Protein AF-A0A0S3UM08-F1 (afdb_monomer)

InterPro domains:
  IPR027417 P-loop containing nucleoside triphosphate hydrolase [SSF52540] (75-280)

Solvent-accessible surface area (backbone atoms only — not comparable to full-atom values): 19959 Å² total; per-residue (Å²): 140,82,90,83,84,91,89,81,89,88,87,89,74,88,83,91,79,83,80,74,81,76,76,77,78,76,84,85,74,76,82,78,81,69,67,87,69,60,65,74,62,73,73,41,57,67,49,80,41,80,47,58,79,26,52,66,54,27,20,53,49,16,37,53,48,30,75,74,69,60,52,93,83,55,32,38,36,25,32,26,46,57,89,56,50,47,62,69,39,29,47,43,22,46,38,73,89,63,70,65,46,62,50,104,89,48,80,45,68,67,58,57,54,52,49,55,49,26,61,76,69,72,53,76,71,90,66,63,66,45,49,43,45,46,76,65,46,56,77,79,43,55,68,61,61,55,28,48,46,53,50,55,39,49,75,71,70,27,30,38,38,27,36,45,28,54,77,46,32,73,69,55,72,52,81,45,59,34,37,39,25,30,22,34,41,29,38,43,31,38,48,51,100,87,30,72,50,54,54,61,44,26,54,60,17,48,69,35,28,58,36,43,16,30,21,42,44,51,51,54,50,46,47,55,48,34,34,75,78,68,71,47,53,76,89,50,40,48,83,46,84,48,88,44,21,32,31,44,36,18,69,55,91,78,92,74,63,58,65,61,52,44,51,54,47,48,52,53,28,75,63,52,31,48,31,44,68,69,49,84,52,21,23,29,55,56,92,44,78,40,77,32,61,43,30,65,40,50,44,64,30,36,59,71,50,46,57,71,46,61,55,91,56,68,46,74,41,80,89,81,58,24,31,28,46,38,42,32,42,44,86,83,74,88,53,70,95,52,40,71,59,51,50,72,76,63,66,81,129

Radius of gyration: 29.54 Å; Cα contacts (8 Å, |Δi|>4): 551; chains: 1; bounding box: 119×58×63 Å

Sequence (349 aa):
MGRANSFFLYISSIIHWATSTAYTAFSHQYPARTAMINPLQQYLISTQYFAPRGKERLIFLGDHISQRHLLYTDRLIGIVGDAGSGKSSLIKGMFPGLELTNDDDVINPRKILSMREAIALGEIKEASSFHLDIRFLTGFMQMWEIAEFVKTLLEHKKRVIIEHFNLLRQALGRNADLIVGIGEEIIVARPTMFGPLPESIYDIVHESLKYRKMAHTAEEITRYILEDNYGIYPDSYYFSDIRN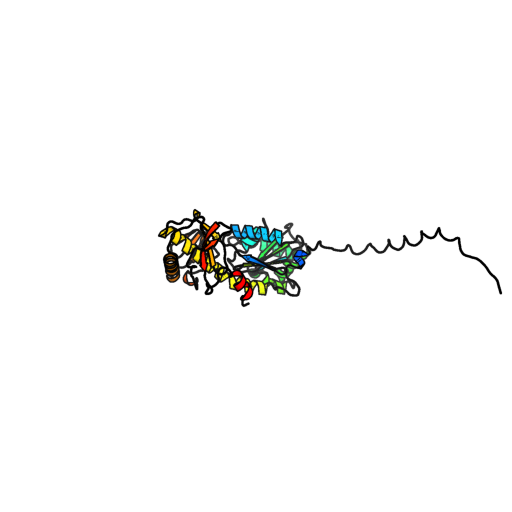GFVLKFYNHEEFDIQELEDSVKEVIDQHQPVAYYDEEHITIGERIVECGGPRLQVTNTRDIQNFAFIKELMYDKDSKTHCLIGIVDKNCENIENRNTQYFLTREL

pLDDT: mean 84.45, std 18.31, range [30.55, 98.31]

Structure (mmCIF, N/CA/C/O backbone):
data_AF-A0A0S3UM08-F1
#
_entry.id   AF-A0A0S3UM08-F1
#
loop_
_atom_site.group_PDB
_atom_site.id
_atom_site.type_symbol
_atom_site.label_atom_id
_atom_site.label_alt_id
_atom_site.label_comp_id
_atom_site.label_asym_id
_atom_site.label_entity_id
_atom_site.label_seq_id
_atom_site.pdbx_PDB_ins_code
_atom_site.Cartn_x
_atom_site.Cartn_y
_atom_site.Cartn_z
_atom_site.occupancy
_atom_site.B_iso_or_equiv
_atom_site.auth_seq_id
_atom_site.auth_comp_id
_atom_site.auth_asym_id
_atom_site.auth_atom_id
_atom_site.pdbx_PDB_model_num
ATOM 1 N N . MET A 1 1 ? 91.281 -43.719 2.595 1.00 34.44 1 MET A N 1
ATOM 2 C CA . MET A 1 1 ? 92.282 -43.187 1.638 1.00 34.44 1 MET A CA 1
ATOM 3 C C . MET A 1 1 ? 91.507 -42.689 0.428 1.00 34.44 1 MET A C 1
ATOM 5 O O . MET A 1 1 ? 90.812 -43.499 -0.147 1.00 34.44 1 MET A O 1
ATOM 9 N N . GLY A 1 2 ? 91.464 -41.435 0.003 1.00 31.02 2 GLY A N 1
ATOM 10 C CA . GLY A 1 2 ? 92.150 -40.202 0.357 1.00 31.02 2 GLY A CA 1
ATOM 11 C C . GLY A 1 2 ? 91.985 -39.246 -0.837 1.00 31.02 2 GLY A C 1
ATOM 12 O O . GLY A 1 2 ? 92.131 -39.691 -1.970 1.00 31.02 2 GLY A O 1
ATOM 13 N N . ARG A 1 3 ? 91.766 -37.957 -0.530 1.00 30.55 3 ARG A N 1
ATOM 14 C CA . ARG A 1 3 ? 91.795 -36.745 -1.385 1.00 30.55 3 ARG A CA 1
ATOM 15 C C . ARG A 1 3 ? 90.542 -36.414 -2.210 1.00 30.55 3 ARG A C 1
ATOM 17 O O . ARG A 1 3 ? 89.985 -37.294 -2.839 1.00 30.55 3 ARG A O 1
ATOM 24 N N . ALA A 1 4 ? 90.122 -35.159 -2.374 1.00 34.00 4 ALA A N 1
ATOM 25 C CA . ALA A 1 4 ? 90.297 -33.870 -1.684 1.00 34.00 4 ALA A CA 1
ATOM 26 C C . ALA A 1 4 ? 89.535 -32.810 -2.522 1.00 34.00 4 ALA A C 1
ATOM 28 O O . ALA A 1 4 ? 89.251 -33.048 -3.692 1.00 34.00 4 ALA A O 1
ATOM 29 N N . ASN A 1 5 ? 89.365 -31.626 -1.926 1.00 32.84 5 ASN A N 1
ATOM 30 C CA . ASN A 1 5 ? 89.089 -30.305 -2.517 1.00 32.84 5 ASN A CA 1
ATOM 31 C C . ASN A 1 5 ? 87.609 -29.915 -2.691 1.00 32.84 5 ASN A C 1
ATOM 33 O O . ASN A 1 5 ? 86.880 -30.496 -3.479 1.00 32.84 5 ASN A O 1
ATOM 37 N N . SER A 1 6 ? 87.088 -29.006 -1.856 1.00 38.62 6 SER A N 1
ATOM 38 C CA . SER A 1 6 ? 87.371 -27.552 -1.830 1.00 38.62 6 SER A CA 1
ATOM 39 C C . SER A 1 6 ? 86.766 -26.830 -3.034 1.00 38.62 6 SER A C 1
ATOM 41 O O . SER A 1 6 ? 87.465 -26.613 -4.014 1.00 38.62 6 SER A O 1
ATOM 43 N N . PHE A 1 7 ? 85.498 -26.427 -2.919 1.00 32.69 7 PHE A N 1
ATOM 44 C CA . PHE A 1 7 ? 84.921 -25.250 -3.585 1.00 32.69 7 PHE A CA 1
ATOM 45 C C . PHE A 1 7 ? 83.599 -24.902 -2.878 1.00 32.69 7 PHE A C 1
ATOM 47 O O . PHE A 1 7 ? 82.503 -25.190 -3.346 1.00 32.69 7 PHE A O 1
ATOM 54 N N . PHE A 1 8 ? 83.710 -24.356 -1.670 1.00 36.03 8 PHE A N 1
ATOM 55 C CA . PHE A 1 8 ? 82.611 -23.691 -0.976 1.00 36.03 8 PHE A CA 1
ATOM 56 C C . PHE A 1 8 ? 83.129 -22.307 -0.592 1.00 36.03 8 PHE A C 1
ATOM 58 O O . PHE A 1 8 ? 84.213 -22.220 -0.019 1.00 36.03 8 PHE A O 1
ATOM 65 N N . LEU A 1 9 ? 82.324 -21.282 -0.883 1.00 37.19 9 LEU A N 1
ATOM 66 C CA . LEU A 1 9 ? 82.517 -19.838 -0.669 1.00 37.19 9 LEU A CA 1
ATOM 67 C C . LEU A 1 9 ? 82.950 -19.058 -1.920 1.00 37.19 9 LEU A C 1
ATOM 69 O O . LEU A 1 9 ? 83.879 -19.431 -2.622 1.00 37.19 9 LEU A O 1
ATOM 73 N N . TYR A 1 10 ? 82.252 -17.934 -2.117 1.00 37.53 10 TYR A N 1
ATOM 74 C CA . TYR A 1 10 ? 82.261 -16.995 -3.247 1.00 37.53 10 TYR A CA 1
ATOM 75 C C . TYR A 1 10 ? 81.449 -17.389 -4.488 1.00 37.53 10 TYR A C 1
ATOM 77 O O . TYR A 1 10 ? 82.006 -17.740 -5.515 1.00 37.53 10 TYR A O 1
ATOM 85 N N . ILE A 1 11 ? 80.121 -17.253 -4.388 1.00 35.94 11 ILE A N 1
ATOM 86 C CA . ILE A 1 11 ? 79.277 -16.374 -5.232 1.00 35.94 11 ILE A CA 1
ATOM 87 C C . ILE A 1 11 ? 77.980 -16.160 -4.429 1.00 35.94 11 ILE A C 1
ATOM 89 O O . ILE A 1 11 ? 77.022 -16.920 -4.499 1.00 35.94 11 ILE A O 1
ATOM 93 N N . SER A 1 12 ? 78.007 -15.160 -3.549 1.00 40.41 12 SER A N 1
ATOM 94 C CA . SER A 1 12 ? 76.874 -14.699 -2.734 1.00 40.41 12 SER A CA 1
ATOM 95 C C . SER A 1 12 ? 76.841 -13.175 -2.799 1.00 40.41 12 SER A C 1
ATOM 97 O O . SER A 1 12 ? 76.999 -12.485 -1.796 1.00 40.41 12 SER A O 1
ATOM 99 N N . SER A 1 13 ? 76.730 -12.652 -4.013 1.00 45.09 13 SER A N 1
ATOM 100 C CA . SER A 1 13 ? 76.370 -11.267 -4.319 1.00 45.09 13 SER A CA 1
ATOM 101 C C . SER A 1 13 ? 76.483 -11.098 -5.832 1.00 45.09 13 SER A C 1
ATOM 103 O O . SER A 1 13 ? 77.440 -11.569 -6.432 1.00 45.09 13 SER A O 1
ATOM 105 N N . ILE A 1 14 ? 75.518 -10.411 -6.445 1.00 42.78 14 ILE A N 1
ATOM 106 C CA . ILE A 1 14 ? 75.449 -10.113 -7.890 1.00 42.78 14 ILE A CA 1
ATOM 107 C C . ILE A 1 14 ? 74.896 -11.260 -8.760 1.00 42.78 14 ILE A C 1
ATOM 109 O O . ILE A 1 14 ? 75.581 -11.712 -9.657 1.00 42.78 14 ILE A O 1
ATOM 113 N N . ILE A 1 15 ? 73.643 -11.686 -8.536 1.00 36.22 15 ILE A N 1
ATOM 114 C CA . ILE A 1 15 ? 72.593 -11.796 -9.589 1.00 36.22 15 ILE A CA 1
ATOM 115 C C . ILE A 1 15 ? 71.221 -11.569 -8.913 1.00 36.22 15 ILE A C 1
ATOM 117 O O . ILE A 1 15 ? 70.303 -12.377 -8.987 1.00 36.22 15 ILE A O 1
ATOM 121 N N . HIS A 1 16 ? 71.088 -10.451 -8.196 1.00 37.62 16 HIS A N 1
ATOM 122 C CA . HIS A 1 16 ? 69.812 -9.973 -7.639 1.00 37.62 16 HIS A CA 1
ATOM 123 C C . HIS A 1 16 ? 69.186 -8.892 -8.543 1.00 37.62 16 HIS A C 1
ATOM 125 O O . HIS A 1 16 ? 68.576 -7.949 -8.058 1.00 37.62 16 HIS A O 1
ATOM 131 N N . TRP A 1 17 ? 69.416 -8.987 -9.860 1.00 36.28 17 TRP A N 1
ATOM 132 C CA . TRP A 1 17 ? 69.048 -7.967 -10.859 1.00 36.28 17 TRP A CA 1
ATOM 133 C C . TRP A 1 17 ? 68.554 -8.566 -12.192 1.00 36.28 17 TRP A C 1
ATOM 135 O O . TRP A 1 17 ? 68.659 -7.933 -13.236 1.00 36.28 17 TRP A O 1
ATOM 145 N N . ALA A 1 18 ? 68.002 -9.786 -12.184 1.00 38.03 18 ALA A N 1
ATOM 146 C CA . ALA A 1 18 ? 67.457 -10.413 -13.399 1.00 38.03 18 ALA A CA 1
ATOM 147 C C . ALA A 1 18 ? 66.095 -11.110 -13.207 1.00 38.03 18 ALA A C 1
ATOM 149 O O . ALA A 1 18 ? 65.717 -11.960 -14.006 1.00 38.03 18 ALA A O 1
ATOM 150 N N . THR A 1 19 ? 65.333 -10.748 -12.172 1.00 37.41 19 THR A N 1
ATOM 151 C CA . THR A 1 19 ? 63.964 -11.265 -11.949 1.00 37.41 19 THR A CA 1
ATOM 152 C C . THR A 1 19 ? 62.951 -10.182 -11.560 1.00 37.41 19 THR A C 1
ATOM 154 O O . THR A 1 19 ? 61.864 -10.500 -11.093 1.00 37.41 19 THR A O 1
ATOM 157 N N . SER A 1 20 ? 63.266 -8.900 -11.792 1.00 38.25 20 SER A N 1
ATOM 158 C CA . SER A 1 20 ? 62.357 -7.774 -11.496 1.00 38.25 20 SER A CA 1
ATOM 159 C C . SER A 1 20 ? 61.674 -7.172 -12.739 1.00 38.25 20 SER A C 1
ATOM 161 O O . SER A 1 20 ? 60.725 -6.406 -12.620 1.00 38.25 20 SER A O 1
ATOM 163 N N . THR A 1 21 ? 62.090 -7.546 -13.953 1.00 40.38 21 THR A N 1
ATOM 164 C CA . THR A 1 21 ? 61.602 -6.910 -15.198 1.00 40.38 21 THR A CA 1
ATOM 165 C C . THR A 1 21 ? 60.630 -7.758 -16.021 1.00 40.38 21 THR A C 1
ATOM 167 O O . THR A 1 21 ? 60.189 -7.314 -17.075 1.00 40.38 21 THR A O 1
ATOM 170 N N . ALA A 1 22 ? 60.261 -8.956 -15.555 1.00 34.97 22 ALA A N 1
ATOM 171 C CA . ALA A 1 22 ? 59.300 -9.827 -16.248 1.00 34.97 22 ALA A CA 1
ATOM 172 C C . ALA A 1 22 ? 57.931 -9.941 -15.547 1.00 34.97 22 ALA A C 1
ATOM 174 O O . ALA A 1 22 ? 56.993 -10.472 -16.132 1.00 34.97 22 ALA A O 1
ATOM 175 N N . TYR A 1 23 ? 57.782 -9.406 -14.329 1.00 33.50 23 TYR A N 1
ATOM 176 C CA . TYR A 1 23 ? 56.503 -9.390 -13.597 1.00 33.50 23 TYR A CA 1
ATOM 177 C C . TYR A 1 23 ? 55.736 -8.063 -13.703 1.00 33.50 23 TYR A C 1
ATOM 179 O O . TYR A 1 23 ? 54.632 -7.937 -13.181 1.00 33.50 23 TYR A O 1
ATOM 187 N N . THR A 1 24 ? 56.281 -7.083 -14.422 1.00 37.50 24 THR A N 1
ATOM 188 C CA . THR A 1 24 ? 55.690 -5.749 -14.634 1.00 37.50 24 THR A CA 1
ATOM 189 C C . THR A 1 24 ? 55.055 -5.571 -16.017 1.00 37.50 24 THR A C 1
ATOM 191 O O . THR A 1 24 ? 54.722 -4.452 -16.392 1.00 37.50 24 THR A O 1
ATOM 194 N N . ALA A 1 25 ? 54.849 -6.656 -16.774 1.00 37.50 25 ALA A N 1
ATOM 195 C CA . ALA A 1 25 ? 54.335 -6.599 -18.149 1.00 37.50 25 ALA A CA 1
ATOM 196 C C . ALA A 1 25 ? 53.055 -7.422 -18.409 1.00 37.50 25 ALA A C 1
ATOM 198 O O . ALA A 1 25 ? 52.695 -7.622 -19.563 1.00 37.50 25 ALA A O 1
ATOM 199 N N . PHE A 1 26 ? 52.343 -7.874 -17.368 1.00 34.50 26 PHE A N 1
ATOM 200 C CA . PHE A 1 26 ? 51.055 -8.580 -17.526 1.00 34.50 26 PHE A CA 1
ATOM 201 C C . PHE A 1 26 ? 49.957 -8.166 -16.529 1.00 34.50 26 PHE A C 1
ATOM 203 O O . PHE A 1 26 ? 48.949 -8.850 -16.395 1.00 34.50 26 PHE A O 1
ATOM 210 N N . SER A 1 27 ? 50.094 -7.018 -15.860 1.00 33.88 27 SER A N 1
ATOM 211 C CA . SER A 1 27 ? 49.058 -6.469 -14.965 1.00 33.88 27 SER A CA 1
ATOM 212 C C . SER A 1 27 ? 48.252 -5.314 -15.581 1.00 33.88 27 SER A C 1
ATOM 214 O O . SER A 1 27 ? 47.579 -4.569 -14.872 1.00 33.88 27 SER A O 1
ATOM 216 N N . HIS A 1 28 ? 48.301 -5.140 -16.903 1.00 43.44 28 HIS A N 1
ATOM 217 C CA . HIS A 1 28 ? 47.535 -4.124 -17.633 1.00 43.44 28 HIS A CA 1
ATOM 218 C C . HIS A 1 28 ? 46.624 -4.767 -18.674 1.00 43.44 28 HIS A C 1
ATOM 220 O O . HIS A 1 28 ? 46.815 -4.606 -19.871 1.00 43.44 28 HIS A O 1
ATOM 226 N N . GLN A 1 29 ? 45.624 -5.503 -18.203 1.00 39.72 29 GLN A N 1
ATOM 227 C CA . GLN A 1 29 ? 44.368 -5.750 -18.909 1.00 39.72 29 GLN A CA 1
ATOM 228 C C . GLN A 1 29 ? 43.398 -6.357 -17.896 1.00 39.72 29 GLN A C 1
ATOM 230 O O . GLN A 1 29 ? 43.795 -7.181 -17.085 1.00 39.72 29 GLN A O 1
ATOM 235 N N . TYR A 1 30 ? 42.148 -5.906 -17.935 1.00 35.78 30 TYR A N 1
ATOM 236 C CA . TYR A 1 30 ? 41.112 -6.037 -16.904 1.00 35.78 30 TYR A CA 1
ATOM 237 C C . TYR A 1 30 ? 41.297 -5.071 -15.727 1.00 35.78 30 TYR A C 1
ATOM 239 O O . TYR A 1 30 ? 41.809 -5.454 -14.675 1.00 35.78 30 TYR A O 1
ATOM 247 N N . PRO A 1 31 ? 40.795 -3.822 -15.829 1.00 36.94 31 PRO A N 1
ATOM 248 C CA . PRO A 1 31 ? 40.308 -3.187 -14.619 1.00 36.94 31 PRO A CA 1
ATOM 249 C C . PRO A 1 31 ? 39.260 -4.142 -14.045 1.00 36.94 31 PRO A C 1
ATOM 251 O O . PRO A 1 31 ? 38.230 -4.392 -14.679 1.00 36.94 31 PRO A O 1
ATOM 254 N N . ALA A 1 32 ? 39.549 -4.732 -12.887 1.00 42.25 32 ALA A N 1
ATOM 255 C CA . ALA A 1 32 ? 38.541 -5.422 -12.112 1.00 42.25 32 ALA A CA 1
ATOM 256 C C . ALA A 1 32 ? 37.390 -4.426 -11.937 1.00 42.25 32 ALA A C 1
ATOM 258 O O . ALA A 1 32 ? 37.512 -3.434 -11.218 1.00 42.25 32 ALA A O 1
ATOM 259 N N . ARG A 1 33 ? 36.282 -4.650 -12.653 1.00 43.81 33 ARG A N 1
ATOM 260 C CA . ARG A 1 33 ? 34.995 -4.025 -12.355 1.00 43.81 33 ARG A CA 1
ATOM 261 C C . ARG A 1 33 ? 34.513 -4.630 -11.044 1.00 43.81 33 ARG A C 1
ATOM 263 O O . ARG A 1 33 ? 33.518 -5.345 -11.005 1.00 43.81 33 ARG A O 1
ATOM 270 N N . THR A 1 34 ? 35.222 -4.350 -9.963 1.00 46.00 34 THR A N 1
ATOM 271 C CA . THR A 1 34 ? 34.661 -4.476 -8.635 1.00 46.00 34 THR A CA 1
ATOM 272 C C . THR A 1 34 ? 33.714 -3.295 -8.531 1.00 46.00 34 THR A C 1
ATOM 274 O O . THR A 1 34 ? 34.065 -2.228 -8.036 1.00 46.00 34 THR A O 1
ATOM 277 N N . ALA A 1 35 ? 32.506 -3.451 -9.087 1.00 52.44 35 ALA A N 1
ATOM 278 C CA . ALA A 1 35 ? 31.380 -2.712 -8.546 1.00 52.44 35 ALA A CA 1
ATOM 279 C C . ALA A 1 35 ? 31.496 -2.892 -7.029 1.00 52.44 35 ALA A C 1
ATOM 281 O O . ALA A 1 35 ? 31.716 -4.017 -6.576 1.00 52.44 35 ALA A O 1
ATOM 282 N N . MET A 1 36 ? 31.486 -1.805 -6.258 1.00 51.09 36 MET A N 1
ATOM 283 C CA . MET A 1 36 ? 31.409 -1.928 -4.808 1.00 51.09 36 MET A CA 1
ATOM 284 C C . MET A 1 36 ? 30.052 -2.551 -4.505 1.00 51.09 36 MET A C 1
ATOM 286 O O . MET A 1 36 ? 29.047 -1.860 -4.375 1.00 51.09 36 MET A O 1
ATOM 290 N N . ILE A 1 37 ? 30.008 -3.879 -4.525 1.00 55.44 37 ILE A N 1
ATOM 291 C CA . ILE A 1 37 ? 28.814 -4.629 -4.219 1.00 55.44 37 ILE A CA 1
ATOM 292 C C . ILE A 1 37 ? 28.692 -4.553 -2.709 1.00 55.44 37 ILE A C 1
ATOM 294 O O . ILE A 1 37 ? 29.566 -5.044 -1.999 1.00 55.44 37 ILE A O 1
ATOM 298 N N . ASN A 1 38 ? 27.638 -3.900 -2.225 1.00 60.84 38 ASN A N 1
ATOM 299 C CA . ASN A 1 38 ? 27.306 -3.909 -0.811 1.00 60.84 38 ASN A CA 1
ATOM 300 C C . ASN A 1 38 ? 26.968 -5.361 -0.414 1.00 60.84 38 ASN A C 1
ATOM 302 O O . ASN A 1 38 ? 25.919 -5.860 -0.833 1.00 60.84 38 ASN A O 1
ATOM 306 N N . PRO A 1 39 ? 27.816 -6.060 0.366 1.00 65.25 39 PRO A N 1
ATOM 307 C CA . PRO A 1 39 ? 27.619 -7.482 0.638 1.00 65.25 39 PRO A CA 1
ATOM 308 C C . PRO A 1 39 ? 26.300 -7.749 1.367 1.00 65.25 39 PRO A C 1
ATOM 310 O O . PRO A 1 39 ? 25.645 -8.750 1.103 1.00 65.25 39 PRO A O 1
ATOM 313 N N . LEU A 1 40 ? 25.846 -6.821 2.221 1.00 62.97 40 LEU A N 1
ATOM 314 C CA . LEU A 1 40 ? 24.576 -6.946 2.949 1.00 62.97 40 LEU A CA 1
ATOM 315 C C . LEU A 1 40 ? 23.370 -7.019 2.008 1.00 62.97 40 LEU A C 1
ATOM 317 O O . LEU A 1 40 ? 22.394 -7.699 2.307 1.00 62.97 40 LEU A O 1
ATOM 321 N N . GLN A 1 41 ? 23.447 -6.357 0.855 1.00 63.47 41 GLN A N 1
ATOM 322 C CA . GLN A 1 41 ? 22.376 -6.372 -0.136 1.00 63.47 41 GLN A CA 1
ATOM 323 C C . GLN A 1 41 ? 22.442 -7.587 -1.072 1.00 63.47 41 GLN A C 1
ATOM 325 O O . GLN A 1 41 ? 21.446 -7.879 -1.724 1.00 63.47 41 GLN A O 1
ATOM 330 N N . GLN A 1 42 ? 23.556 -8.334 -1.111 1.00 65.56 42 GLN A N 1
ATOM 331 C CA . GLN A 1 42 ? 23.597 -9.653 -1.768 1.00 65.56 42 GLN A CA 1
ATOM 332 C C . GLN A 1 42 ? 22.867 -10.723 -0.956 1.00 65.56 42 GLN A C 1
ATOM 334 O O . GLN A 1 42 ? 22.291 -11.640 -1.532 1.00 65.56 42 GLN A O 1
ATOM 339 N N . TYR A 1 43 ? 22.885 -10.603 0.373 1.00 74.38 43 TYR A N 1
ATOM 340 C CA . TYR A 1 43 ? 22.151 -11.501 1.266 1.00 74.38 43 TYR A CA 1
ATOM 341 C C . TYR A 1 43 ? 20.673 -11.114 1.415 1.00 74.38 43 TYR A C 1
ATOM 343 O O . TYR A 1 43 ? 19.893 -11.863 2.001 1.00 74.38 43 TYR A O 1
ATOM 351 N N . LEU A 1 44 ? 20.273 -9.952 0.889 1.00 78.75 44 LEU A N 1
ATOM 352 C CA . LEU A 1 44 ? 18.898 -9.488 0.945 1.00 78.75 44 LEU A CA 1
ATOM 353 C C . LEU A 1 44 ? 18.069 -10.117 -0.181 1.00 78.75 44 LEU A C 1
ATOM 355 O O . LEU A 1 44 ? 18.142 -9.689 -1.329 1.00 78.75 44 LEU A O 1
ATOM 359 N N . ILE A 1 45 ? 17.227 -11.086 0.176 1.00 81.12 45 ILE A N 1
ATOM 360 C CA . ILE A 1 45 ? 16.238 -11.668 -0.744 1.00 81.12 45 ILE A CA 1
ATOM 361 C C . ILE A 1 45 ? 15.010 -10.752 -0.835 1.00 81.12 45 ILE A C 1
ATOM 363 O O . ILE A 1 45 ? 14.626 -10.308 -1.918 1.00 81.12 45 ILE A O 1
ATOM 367 N N . SER A 1 46 ? 14.417 -10.428 0.316 1.00 90.00 46 SER A N 1
ATOM 368 C CA . SER A 1 46 ? 13.250 -9.550 0.411 1.00 90.00 46 SER A CA 1
ATOM 369 C C . SER A 1 46 ? 13.143 -8.880 1.780 1.00 90.00 46 SER A C 1
ATOM 371 O O . SER A 1 46 ? 13.544 -9.456 2.788 1.00 90.00 46 SER A O 1
ATOM 373 N N . THR A 1 47 ? 12.548 -7.692 1.834 1.00 93.31 47 THR A N 1
ATOM 374 C CA . THR A 1 47 ? 12.089 -7.017 3.058 1.00 93.31 47 THR A CA 1
ATOM 375 C C . THR A 1 47 ? 10.602 -6.708 2.935 1.00 93.31 47 THR A C 1
ATOM 377 O O . THR A 1 47 ? 10.137 -6.376 1.847 1.00 93.31 47 THR A O 1
ATOM 380 N N . GLN A 1 48 ? 9.872 -6.800 4.047 1.00 92.56 48 GLN A N 1
ATOM 381 C CA . GLN A 1 48 ? 8.459 -6.436 4.123 1.00 92.56 48 GLN A CA 1
ATOM 382 C C . GLN A 1 48 ? 8.270 -5.249 5.068 1.00 92.56 48 GLN A C 1
ATOM 384 O O . GLN A 1 48 ? 8.884 -5.198 6.134 1.00 92.56 48 GLN A O 1
ATOM 389 N N . TYR A 1 49 ? 7.399 -4.329 4.676 1.00 93.69 49 TYR A N 1
ATOM 390 C CA . TYR A 1 49 ? 6.915 -3.219 5.488 1.00 93.69 49 TYR A CA 1
ATOM 391 C C . TYR A 1 49 ? 5.392 -3.263 5.515 1.00 93.69 49 TYR A C 1
ATOM 393 O O . TYR A 1 49 ? 4.777 -3.664 4.530 1.00 93.69 49 TYR A O 1
ATOM 401 N N . PHE A 1 50 ? 4.770 -2.790 6.591 1.00 91.25 50 PHE A N 1
ATOM 402 C CA . PHE A 1 50 ? 3.363 -2.404 6.504 1.00 91.25 50 PHE A CA 1
ATOM 403 C C . PHE A 1 50 ? 3.215 -1.291 5.468 1.00 91.25 50 P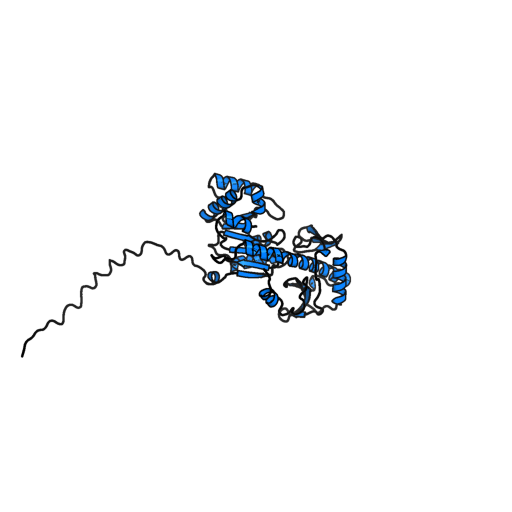HE A C 1
ATOM 405 O O . PHE A 1 50 ? 4.060 -0.397 5.417 1.00 91.25 50 PHE A O 1
ATOM 412 N N . ALA A 1 51 ? 2.180 -1.355 4.630 1.00 91.94 51 ALA A N 1
ATOM 413 C CA . ALA A 1 51 ? 1.875 -0.270 3.712 1.00 91.94 51 ALA A CA 1
ATOM 414 C C . ALA A 1 51 ? 0.987 0.748 4.449 1.00 91.94 51 ALA A C 1
ATOM 416 O O . ALA A 1 51 ? -0.224 0.525 4.555 1.00 91.94 51 ALA A O 1
ATOM 417 N N . PRO A 1 52 ? 1.550 1.856 4.971 1.00 89.50 52 PRO A N 1
ATOM 418 C CA . PRO A 1 52 ? 0.787 2.784 5.787 1.00 89.50 52 PRO A CA 1
ATOM 419 C C . PRO A 1 52 ? -0.340 3.397 4.966 1.00 89.50 52 PRO A C 1
ATOM 421 O O . PRO A 1 52 ? -0.210 3.623 3.757 1.00 89.50 52 PRO A O 1
ATOM 424 N N . ARG A 1 53 ? -1.460 3.673 5.620 1.00 86.00 53 ARG A N 1
ATOM 425 C CA . ARG A 1 53 ? -2.530 4.489 5.040 1.00 86.00 53 ARG A CA 1
ATOM 426 C C . ARG A 1 53 ? -2.137 5.955 5.114 1.00 86.00 53 ARG A C 1
ATOM 428 O O . ARG A 1 53 ? -1.402 6.359 6.014 1.00 86.00 53 ARG A O 1
ATOM 435 N N . GLY A 1 54 ? -2.615 6.738 4.159 1.00 85.12 54 GLY A N 1
ATOM 436 C CA . GLY A 1 54 ? -2.240 8.140 4.033 1.00 85.12 54 GLY A CA 1
ATOM 437 C C . GLY A 1 54 ? -1.148 8.377 2.993 1.00 85.12 54 GLY A C 1
ATOM 438 O O . GLY A 1 54 ? -0.112 7.705 2.974 1.00 85.12 54 GLY A O 1
ATOM 439 N N . LYS A 1 55 ? -1.374 9.371 2.132 1.00 87.75 55 LYS A N 1
ATOM 440 C CA . LYS A 1 55 ? -0.447 9.779 1.064 1.00 87.75 55 LYS A CA 1
ATOM 441 C C . LYS A 1 55 ? 0.940 10.141 1.601 1.00 87.75 55 LYS A C 1
ATOM 443 O O . LYS A 1 55 ? 1.939 9.625 1.104 1.00 87.75 55 LYS A O 1
ATOM 448 N N . GLU A 1 56 ? 1.002 10.971 2.640 1.00 89.00 56 GLU A N 1
ATOM 449 C CA . GLU A 1 56 ? 2.262 11.458 3.218 1.00 89.00 56 GLU A CA 1
ATOM 450 C C . GLU A 1 56 ? 3.085 10.345 3.869 1.00 89.00 56 GLU A C 1
ATOM 452 O O . GLU A 1 56 ? 4.282 10.223 3.610 1.00 89.00 56 GLU A O 1
ATOM 457 N N . ARG A 1 57 ? 2.437 9.472 4.651 1.00 90.88 57 ARG A N 1
ATOM 458 C CA . ARG A 1 57 ? 3.100 8.327 5.295 1.00 90.88 57 ARG A CA 1
ATOM 459 C C . ARG A 1 57 ? 3.702 7.379 4.256 1.00 90.88 57 ARG A C 1
ATOM 461 O O . ARG A 1 57 ? 4.785 6.836 4.473 1.00 90.88 57 ARG A O 1
ATOM 468 N N . LEU A 1 58 ? 3.035 7.209 3.113 1.00 92.62 58 LEU A N 1
ATOM 469 C CA . LEU A 1 58 ? 3.526 6.370 2.023 1.00 92.62 58 LEU A CA 1
ATOM 470 C C . LEU A 1 58 ? 4.704 7.007 1.267 1.00 92.62 58 LEU A C 1
ATOM 472 O O . LEU A 1 58 ? 5.646 6.299 0.913 1.00 92.62 58 LEU A O 1
ATOM 476 N N . ILE A 1 59 ? 4.689 8.331 1.074 1.00 94.62 59 ILE A N 1
ATOM 477 C CA . ILE A 1 59 ? 5.831 9.091 0.535 1.00 94.62 59 ILE A CA 1
ATOM 478 C C . ILE A 1 59 ? 7.036 8.966 1.476 1.00 94.62 59 ILE A C 1
ATOM 480 O O . ILE A 1 59 ? 8.134 8.637 1.030 1.00 94.62 59 ILE A O 1
ATOM 484 N N . PHE A 1 60 ? 6.828 9.157 2.780 1.00 95.50 60 PHE A N 1
ATOM 485 C CA . PHE A 1 60 ? 7.877 9.035 3.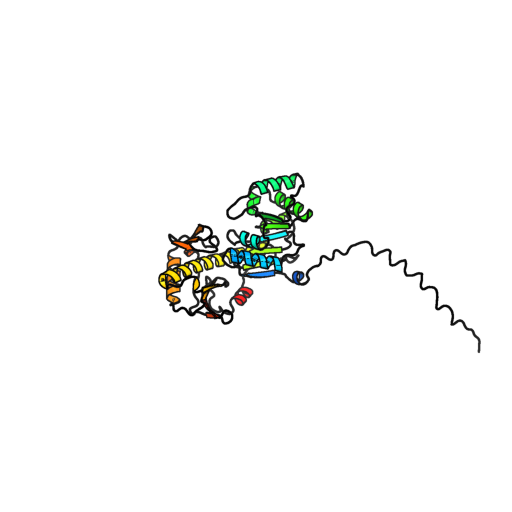792 1.00 95.50 60 PHE A CA 1
ATOM 486 C C . PHE A 1 60 ? 8.494 7.628 3.822 1.00 95.50 60 PHE A C 1
ATOM 488 O O . PHE A 1 60 ? 9.716 7.470 3.835 1.00 95.50 60 PHE A O 1
ATOM 495 N N . LEU A 1 61 ? 7.663 6.583 3.760 1.00 95.69 61 LEU A N 1
ATOM 496 C CA . LEU A 1 61 ? 8.160 5.212 3.659 1.00 95.69 61 LEU A CA 1
ATOM 497 C C . LEU A 1 61 ? 8.933 4.975 2.350 1.00 95.69 61 LEU A C 1
ATOM 499 O O . LEU A 1 61 ? 9.945 4.273 2.358 1.00 95.69 61 LEU A O 1
ATOM 503 N N . GLY A 1 62 ? 8.494 5.572 1.238 1.00 97.25 62 GLY A N 1
ATOM 504 C CA . GLY A 1 62 ? 9.211 5.530 -0.035 1.00 97.25 62 GLY A CA 1
ATOM 505 C C . GLY A 1 62 ? 10.627 6.103 0.056 1.00 97.25 62 GLY A C 1
ATOM 506 O O . GLY A 1 62 ? 11.570 5.459 -0.408 1.00 97.25 62 GLY A O 1
ATOM 507 N N . ASP A 1 63 ? 10.802 7.252 0.712 1.00 97.31 63 ASP A N 1
ATOM 508 C CA . ASP A 1 63 ? 12.127 7.843 0.944 1.00 97.31 63 ASP A CA 1
ATOM 509 C C . ASP A 1 63 ? 13.036 6.865 1.707 1.00 97.31 63 ASP A C 1
ATOM 511 O O . ASP A 1 63 ? 14.123 6.513 1.239 1.00 97.31 63 ASP A O 1
ATOM 515 N N . HIS A 1 64 ? 12.547 6.290 2.807 1.00 96.06 64 HIS A N 1
ATOM 516 C CA . HIS A 1 64 ? 13.298 5.288 3.566 1.00 96.06 64 HIS A CA 1
ATOM 517 C C . HIS A 1 64 ? 13.640 4.025 2.767 1.00 96.06 64 HIS A C 1
ATOM 519 O O . HIS A 1 64 ? 14.751 3.494 2.890 1.00 96.06 64 HIS A O 1
ATOM 525 N N . ILE A 1 65 ? 12.712 3.531 1.942 1.00 96.19 65 ILE A N 1
ATOM 526 C CA . ILE A 1 65 ? 12.967 2.381 1.070 1.00 96.19 65 ILE A CA 1
ATOM 527 C C . ILE A 1 65 ? 14.097 2.709 0.092 1.00 96.19 65 ILE A C 1
ATOM 529 O O . ILE A 1 65 ? 14.990 1.880 -0.099 1.00 96.19 65 ILE A O 1
ATOM 533 N N . SER A 1 66 ? 14.100 3.913 -0.484 1.00 94.81 66 SER A N 1
ATOM 534 C CA . SER A 1 66 ? 15.157 4.341 -1.403 1.00 94.81 66 SER A CA 1
ATOM 535 C C . SER A 1 66 ? 16.524 4.373 -0.719 1.00 94.81 66 SER A C 1
ATOM 537 O O . SER A 1 66 ? 17.469 3.765 -1.219 1.00 94.81 66 SER A O 1
ATOM 539 N N . GLN A 1 67 ? 16.615 4.967 0.474 1.00 93.25 67 GLN A N 1
ATOM 540 C CA . GLN A 1 67 ? 17.865 5.092 1.225 1.00 93.25 67 GLN A CA 1
ATOM 541 C C . GLN A 1 67 ? 18.442 3.732 1.635 1.00 93.25 67 GLN A C 1
ATOM 543 O O . GLN A 1 67 ? 19.660 3.564 1.699 1.00 93.25 67 GLN A O 1
ATOM 548 N N . ARG A 1 68 ? 17.579 2.749 1.923 1.00 91.94 68 ARG A N 1
ATOM 549 C CA . ARG A 1 68 ? 18.007 1.433 2.414 1.00 91.94 68 ARG A CA 1
ATOM 550 C C . ARG A 1 68 ? 18.304 0.431 1.299 1.00 91.94 68 ARG A C 1
ATOM 552 O O . ARG A 1 68 ? 19.227 -0.378 1.435 1.00 91.94 68 ARG A O 1
ATOM 559 N N . HIS A 1 69 ? 17.512 0.443 0.229 1.00 92.56 69 HIS A N 1
ATOM 560 C CA . HIS A 1 69 ? 17.486 -0.653 -0.748 1.00 92.56 69 HIS A CA 1
ATOM 561 C C . HIS A 1 69 ? 18.011 -0.278 -2.127 1.00 92.56 69 HIS A C 1
ATOM 563 O O . HIS A 1 69 ? 18.495 -1.164 -2.836 1.00 92.56 69 HIS A O 1
ATOM 569 N N . LEU A 1 70 ? 17.931 0.998 -2.512 1.00 91.81 70 LEU A N 1
ATOM 570 C CA . LEU A 1 70 ? 18.304 1.436 -3.850 1.00 91.81 70 LEU A CA 1
ATOM 571 C C . LEU A 1 70 ? 19.820 1.620 -3.963 1.00 91.81 70 LEU A C 1
ATOM 573 O O . LEU A 1 70 ? 20.440 2.371 -3.211 1.00 91.81 70 LEU A O 1
ATOM 577 N N . LEU A 1 71 ? 20.422 0.969 -4.954 1.00 89.38 71 LEU A N 1
ATOM 578 C CA . LEU A 1 71 ? 21.816 1.180 -5.315 1.00 89.38 71 LEU A CA 1
ATOM 579 C C . LEU A 1 71 ? 21.959 2.247 -6.394 1.00 89.38 71 LEU A C 1
ATOM 581 O O . LEU A 1 71 ? 21.126 2.401 -7.288 1.00 89.38 71 LEU A O 1
ATOM 585 N N . TYR A 1 72 ? 23.107 2.923 -6.391 1.00 86.50 72 TYR A N 1
ATOM 586 C CA . TYR A 1 72 ? 23.489 3.804 -7.497 1.00 86.50 72 TYR A CA 1
ATOM 587 C C . TYR A 1 72 ? 23.511 3.062 -8.848 1.00 86.50 72 TYR A C 1
ATOM 589 O O . TYR A 1 72 ? 23.198 3.640 -9.887 1.00 86.50 72 TYR A O 1
ATOM 597 N N . THR A 1 73 ? 23.854 1.772 -8.836 1.00 88.75 73 THR A N 1
ATOM 598 C CA . THR A 1 73 ? 23.886 0.919 -10.029 1.00 88.75 73 THR A CA 1
ATOM 599 C C . THR A 1 73 ? 22.520 0.390 -10.453 1.00 88.75 73 THR A C 1
ATOM 601 O O . THR A 1 73 ? 22.429 -0.115 -11.570 1.00 88.75 73 THR A O 1
ATOM 604 N N . ASP A 1 74 ? 21.485 0.503 -9.611 1.00 92.88 74 ASP A N 1
ATOM 605 C CA . ASP A 1 74 ? 20.134 0.058 -9.959 1.00 92.88 74 ASP A CA 1
ATOM 606 C C . ASP A 1 74 ? 19.551 1.000 -11.017 1.00 92.88 74 ASP A C 1
ATOM 608 O O . ASP A 1 74 ? 19.391 2.214 -10.809 1.00 92.88 74 ASP A O 1
ATOM 612 N N . ARG A 1 75 ? 19.254 0.423 -12.182 1.00 95.00 75 ARG A N 1
ATOM 613 C CA . ARG A 1 75 ? 18.721 1.133 -13.344 1.00 95.00 75 ARG A CA 1
ATOM 614 C C . ARG A 1 75 ? 17.334 0.678 -13.716 1.00 95.00 75 ARG A C 1
ATOM 616 O O . ARG A 1 75 ? 16.605 1.488 -14.257 1.00 95.00 75 ARG A O 1
ATOM 623 N N . LEU A 1 76 ? 16.962 -0.566 -13.457 1.00 97.44 76 LEU A N 1
ATOM 624 C CA . LEU A 1 76 ? 15.628 -1.069 -13.747 1.00 97.44 76 LEU A CA 1
ATOM 625 C C . LEU A 1 76 ? 14.895 -1.339 -12.436 1.00 97.44 76 LEU A C 1
ATOM 627 O O . LEU A 1 76 ? 15.237 -2.279 -11.724 1.00 97.44 76 LEU A O 1
ATOM 631 N N . ILE A 1 77 ? 13.896 -0.521 -12.123 1.00 98.19 77 ILE A N 1
ATOM 632 C CA . ILE A 1 77 ? 13.084 -0.658 -10.915 1.00 98.19 77 ILE A CA 1
ATOM 633 C C . ILE A 1 77 ? 11.672 -1.037 -11.343 1.00 98.19 77 ILE A C 1
ATOM 635 O O . ILE A 1 77 ? 11.012 -0.280 -12.050 1.00 98.19 77 ILE A O 1
ATOM 639 N N . GLY A 1 78 ? 11.225 -2.224 -10.941 1.00 98.00 78 GLY A N 1
ATOM 640 C CA . GLY A 1 78 ? 9.884 -2.717 -11.227 1.00 98.00 78 GLY A CA 1
ATOM 641 C C . GLY A 1 78 ? 8.946 -2.459 -10.057 1.00 98.00 78 GLY A C 1
ATOM 642 O O . GLY A 1 78 ? 9.208 -2.922 -8.953 1.00 98.00 78 GLY A O 1
ATOM 643 N N . ILE A 1 79 ? 7.844 -1.760 -10.298 1.00 98.06 79 ILE A N 1
ATOM 644 C CA . ILE A 1 79 ? 6.775 -1.533 -9.327 1.00 98.06 79 ILE A CA 1
ATOM 645 C C . ILE A 1 79 ? 5.582 -2.415 -9.707 1.00 98.06 79 ILE A C 1
ATOM 647 O O . ILE A 1 79 ? 5.139 -2.410 -10.860 1.00 98.06 79 ILE A O 1
ATOM 651 N N . VAL A 1 80 ? 5.055 -3.186 -8.754 1.00 97.44 80 VAL A N 1
ATOM 652 C CA . VAL A 1 80 ? 3.895 -4.069 -8.962 1.00 97.44 80 VAL A CA 1
ATOM 653 C C . VAL A 1 80 ? 2.819 -3.828 -7.903 1.00 97.44 80 VAL A C 1
ATOM 655 O O . VAL A 1 80 ? 3.113 -3.534 -6.749 1.00 97.44 80 VAL A O 1
ATOM 658 N N . GLY A 1 81 ? 1.556 -3.918 -8.309 1.00 94.81 81 GLY A N 1
ATOM 659 C CA . GLY A 1 81 ? 0.395 -3.693 -7.446 1.00 94.81 81 GLY A CA 1
ATOM 660 C C . GLY A 1 81 ? -0.781 -3.096 -8.215 1.00 94.81 81 GLY A C 1
ATOM 661 O O . GLY A 1 81 ? -0.614 -2.502 -9.287 1.00 94.81 81 GLY A O 1
ATOM 662 N N . ASP A 1 82 ? -1.987 -3.244 -7.681 1.00 92.12 82 ASP A N 1
ATOM 663 C CA . ASP A 1 82 ? -3.205 -2.794 -8.362 1.00 92.12 82 ASP A CA 1
ATOM 664 C C . ASP A 1 82 ? -3.417 -1.283 -8.332 1.00 92.12 82 ASP A C 1
ATOM 666 O O . ASP A 1 82 ? -2.754 -0.537 -7.613 1.00 92.12 82 ASP A O 1
ATOM 670 N N . ALA A 1 83 ? -4.357 -0.812 -9.150 1.00 86.19 83 ALA A N 1
ATOM 671 C CA . ALA A 1 83 ? -4.821 0.568 -9.109 1.00 86.19 83 ALA A CA 1
ATOM 672 C C . ALA A 1 83 ? -5.328 0.942 -7.702 1.00 86.19 83 ALA A C 1
ATOM 674 O O . ALA A 1 83 ? -5.950 0.130 -7.013 1.00 86.19 83 ALA A O 1
ATOM 675 N N . GLY A 1 84 ? -5.033 2.171 -7.272 1.00 84.38 84 GLY A N 1
ATOM 676 C CA . GLY A 1 84 ? -5.399 2.668 -5.943 1.00 84.38 84 GLY A CA 1
ATOM 677 C C . GLY A 1 84 ? -4.554 2.129 -4.779 1.00 84.38 84 GLY A C 1
ATOM 678 O O . GLY A 1 84 ? -4.796 2.511 -3.641 1.00 84.38 84 GLY A O 1
ATOM 679 N N . SER A 1 85 ? -3.536 1.287 -5.013 1.00 89.56 85 SER A N 1
ATOM 680 C CA . SER A 1 85 ? -2.671 0.776 -3.932 1.00 89.56 85 SER A CA 1
ATOM 681 C C . SER A 1 85 ? -1.680 1.808 -3.365 1.00 89.56 85 SER A C 1
ATOM 683 O O . SER A 1 85 ? -1.079 1.571 -2.315 1.00 89.56 85 SER A O 1
ATOM 685 N N . GLY A 1 86 ? -1.514 2.952 -4.042 1.00 90.81 86 GLY A N 1
ATOM 686 C CA . GLY A 1 86 ? -0.599 4.030 -3.652 1.00 90.81 86 GLY A CA 1
ATOM 687 C C . GLY A 1 86 ? 0.766 4.021 -4.356 1.00 90.81 86 GLY A C 1
ATOM 688 O O . GLY A 1 86 ? 1.706 4.643 -3.861 1.00 90.81 86 GLY A O 1
ATOM 689 N N . LYS A 1 87 ? 0.894 3.343 -5.510 1.00 92.81 87 LYS A N 1
ATOM 690 C CA . LYS A 1 87 ? 2.134 3.289 -6.315 1.00 92.81 87 LYS A CA 1
ATOM 691 C C . LYS A 1 87 ? 2.730 4.673 -6.588 1.00 92.81 87 LYS A C 1
ATOM 693 O O . LYS A 1 87 ? 3.900 4.883 -6.291 1.00 92.81 87 LYS A O 1
ATOM 698 N N . SER A 1 88 ? 1.929 5.625 -7.067 1.00 91.19 88 SER A N 1
ATOM 699 C CA . SER A 1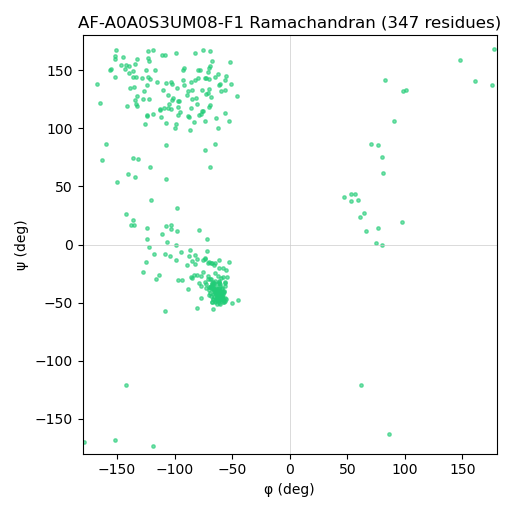 88 ? 2.384 6.981 -7.402 1.00 91.19 88 SER A CA 1
ATOM 700 C C . SER A 1 88 ? 3.014 7.696 -6.203 1.00 91.19 88 SER A C 1
ATOM 702 O O . SER A 1 88 ? 4.105 8.252 -6.311 1.00 91.19 88 SER A O 1
ATOM 704 N N . SER A 1 89 ? 2.372 7.632 -5.033 1.00 93.00 89 SER A N 1
ATOM 705 C CA . SER A 1 89 ? 2.892 8.209 -3.785 1.00 93.00 89 SER A CA 1
ATOM 706 C C . SER A 1 89 ? 4.180 7.521 -3.328 1.00 93.00 89 SER A C 1
ATOM 708 O O . SER A 1 89 ? 5.138 8.195 -2.955 1.00 93.00 89 SER A O 1
ATOM 710 N N . LEU A 1 90 ? 4.244 6.189 -3.426 1.00 95.38 90 LEU A N 1
ATOM 711 C CA . LEU A 1 90 ? 5.453 5.429 -3.111 1.00 95.38 90 LEU A CA 1
ATOM 712 C C . LEU A 1 90 ? 6.622 5.811 -4.035 1.00 95.38 90 LEU A C 1
ATOM 714 O O . LEU A 1 90 ? 7.730 6.051 -3.560 1.00 95.38 90 LEU A O 1
ATOM 718 N N . ILE A 1 91 ? 6.373 5.917 -5.344 1.00 95.75 91 ILE A N 1
ATOM 719 C CA . ILE A 1 91 ? 7.374 6.314 -6.344 1.00 95.75 91 ILE A CA 1
ATOM 720 C C . ILE A 1 91 ? 7.854 7.745 -6.091 1.00 95.75 91 ILE A C 1
ATOM 722 O O . ILE A 1 91 ? 9.058 7.981 -6.133 1.00 95.75 91 ILE A O 1
ATOM 726 N N . LYS A 1 92 ? 6.950 8.687 -5.785 1.00 94.31 92 LYS A N 1
ATOM 727 C CA . LYS A 1 92 ? 7.304 10.075 -5.434 1.00 94.31 92 LYS A CA 1
ATOM 728 C C . LYS A 1 92 ? 8.215 10.144 -4.207 1.00 94.31 92 LYS A C 1
ATOM 730 O O . LYS A 1 92 ? 9.143 10.946 -4.197 1.00 94.31 92 LYS A O 1
ATOM 735 N N . GLY A 1 93 ? 7.977 9.285 -3.214 1.00 95.62 93 GLY A N 1
ATOM 736 C CA . GLY A 1 93 ? 8.863 9.126 -2.062 1.00 95.62 93 GLY A CA 1
ATOM 737 C C . GLY A 1 93 ? 10.222 8.537 -2.431 1.00 95.62 93 GLY A C 1
ATOM 738 O O . GLY A 1 93 ? 11.256 9.067 -2.042 1.00 95.62 93 GLY A O 1
ATOM 739 N N . MET A 1 94 ? 10.236 7.463 -3.226 1.00 96.88 94 MET A N 1
ATOM 740 C CA . MET A 1 94 ? 11.476 6.781 -3.613 1.00 96.88 94 MET A CA 1
ATOM 741 C C . MET A 1 94 ? 12.351 7.578 -4.591 1.00 96.88 94 MET A C 1
ATOM 743 O O . MET A 1 94 ? 13.570 7.402 -4.622 1.00 96.88 94 MET A O 1
ATOM 747 N N . PHE A 1 95 ? 11.735 8.412 -5.428 1.00 95.12 95 PHE A N 1
ATOM 748 C CA . PHE A 1 95 ? 12.390 9.189 -6.477 1.00 95.12 95 PHE A CA 1
ATOM 749 C C . PHE A 1 95 ? 11.861 10.632 -6.490 1.00 95.12 95 PHE A C 1
ATOM 751 O O . PHE A 1 95 ? 11.107 11.008 -7.394 1.00 95.12 95 PHE A O 1
ATOM 758 N N . PRO A 1 96 ? 12.257 11.467 -5.513 1.00 92.19 96 PRO A N 1
ATOM 759 C CA . PRO A 1 96 ? 11.809 12.853 -5.447 1.00 92.19 96 PRO A CA 1
ATOM 760 C C . PRO A 1 96 ? 12.119 13.626 -6.738 1.00 92.19 96 PRO A C 1
ATOM 762 O O . PRO A 1 96 ? 13.227 13.555 -7.273 1.00 92.19 96 PRO A O 1
ATOM 765 N N . GLY A 1 97 ? 11.129 14.362 -7.250 1.00 87.81 97 GLY A N 1
ATOM 766 C CA . GLY A 1 97 ? 11.236 15.133 -8.496 1.00 87.81 97 GLY A CA 1
ATOM 767 C C . GLY A 1 97 ? 11.077 14.319 -9.788 1.00 87.81 97 GLY A C 1
ATOM 768 O O . GLY A 1 97 ? 11.132 14.897 -10.872 1.00 87.81 97 GLY A O 1
ATOM 769 N N . LEU A 1 98 ? 10.859 12.999 -9.708 1.00 88.81 98 LEU A N 1
ATOM 770 C CA . LEU A 1 98 ? 10.526 12.191 -10.879 1.00 88.81 98 LEU A CA 1
ATOM 771 C C . LEU A 1 98 ? 9.122 12.539 -11.377 1.00 88.81 98 LEU A C 1
ATOM 773 O O . LEU A 1 98 ? 8.125 12.339 -10.685 1.00 88.81 98 LEU A O 1
ATOM 777 N N . GLU A 1 99 ? 9.032 13.005 -12.616 1.00 83.69 99 GLU A N 1
ATOM 778 C CA . GLU A 1 99 ? 7.738 13.233 -13.240 1.00 83.69 99 GLU A CA 1
ATOM 779 C C . GLU A 1 99 ? 7.141 11.923 -13.782 1.00 83.69 99 GLU A C 1
ATOM 781 O O . GLU A 1 99 ? 7.684 11.314 -14.715 1.00 83.69 99 GLU A O 1
ATOM 786 N N . LEU A 1 100 ? 5.960 11.548 -13.295 1.00 83.62 100 LEU A N 1
ATOM 787 C CA . LEU A 1 100 ? 5.241 10.354 -13.747 1.00 83.62 100 LEU A CA 1
ATOM 788 C C . LEU A 1 100 ? 4.689 10.526 -15.180 1.00 83.62 100 LEU A C 1
ATOM 790 O O . LEU A 1 100 ? 4.479 11.643 -15.667 1.00 83.62 100 LEU A O 1
ATOM 794 N N . THR A 1 101 ? 4.546 9.421 -15.917 1.00 73.19 101 THR A N 1
ATOM 795 C CA . THR A 1 101 ? 3.964 9.399 -17.283 1.00 73.19 101 THR A CA 1
ATOM 796 C C . THR A 1 101 ? 2.451 9.501 -17.263 1.00 73.19 101 THR A C 1
ATOM 798 O O . THR A 1 101 ? 1.862 10.131 -18.142 1.00 73.19 101 THR A O 1
ATOM 801 N N . ASN A 1 102 ? 1.869 8.882 -16.250 1.00 72.00 102 ASN A N 1
ATOM 802 C CA . ASN A 1 102 ? 0.489 8.991 -15.856 1.00 72.00 102 ASN A CA 1
ATOM 803 C C . ASN A 1 102 ? 0.521 9.213 -14.343 1.00 72.00 102 ASN A C 1
ATOM 805 O O . ASN A 1 102 ? 1.225 8.490 -13.641 1.00 72.00 102 ASN A O 1
ATOM 809 N N . ASP A 1 103 ? -0.147 10.253 -13.871 1.00 67.31 103 ASP A N 1
ATOM 810 C CA . ASP A 1 103 ? -0.484 10.385 -12.458 1.00 67.31 103 ASP A CA 1
ATOM 811 C C . ASP A 1 103 ? -1.994 10.216 -12.339 1.00 67.31 103 ASP A C 1
ATOM 813 O O . ASP A 1 103 ? -2.722 10.363 -13.320 1.00 67.31 103 ASP A O 1
ATOM 817 N N . ASP A 1 104 ? -2.451 9.953 -11.129 1.00 61.50 104 ASP A N 1
ATOM 818 C CA . ASP A 1 104 ? -3.842 9.692 -10.771 1.00 61.50 104 ASP A CA 1
ATOM 819 C C . ASP A 1 104 ? -4.841 10.782 -11.252 1.00 61.50 104 ASP A C 1
ATOM 821 O O . ASP A 1 104 ? -6.043 10.511 -11.314 1.00 61.50 104 ASP A O 1
ATOM 825 N N . ASP A 1 105 ? -4.343 11.963 -11.657 1.00 54.31 105 ASP A N 1
ATOM 826 C CA . ASP A 1 105 ? -5.105 13.119 -12.158 1.00 54.31 105 ASP A CA 1
ATOM 827 C C . ASP A 1 105 ? -4.680 13.643 -13.547 1.00 54.31 105 ASP A C 1
ATOM 829 O O . ASP A 1 105 ? -5.396 14.447 -14.149 1.00 54.31 105 ASP A O 1
ATOM 833 N N . VAL A 1 106 ? -3.510 13.253 -14.077 1.00 59.47 106 VAL A N 1
ATOM 834 C CA . VAL A 1 106 ? -2.924 13.896 -15.272 1.00 59.47 106 VAL A CA 1
ATOM 835 C C . VAL A 1 106 ? -2.254 12.890 -16.204 1.00 59.47 106 VAL A C 1
ATOM 837 O O . VAL A 1 106 ? -1.236 12.277 -15.883 1.00 59.47 106 VAL A O 1
ATOM 840 N N . ILE A 1 107 ? -2.764 12.829 -17.435 1.00 60.81 107 ILE A N 1
ATOM 841 C CA . ILE A 1 107 ? -2.145 12.106 -18.548 1.00 60.81 107 ILE A CA 1
ATOM 842 C C . ILE A 1 107 ? -1.160 13.030 -19.277 1.00 60.81 107 ILE A C 1
ATOM 844 O O . ILE A 1 107 ? -1.520 14.144 -19.660 1.00 60.81 107 ILE A O 1
ATOM 848 N N . ASN A 1 108 ? 0.067 12.564 -19.549 1.00 66.62 108 ASN A N 1
ATOM 849 C CA . ASN A 1 108 ? 1.065 13.340 -20.295 1.00 66.62 108 ASN A CA 1
ATOM 850 C C . ASN A 1 108 ? 1.295 12.800 -21.730 1.00 66.62 108 ASN A C 1
ATOM 852 O O . ASN A 1 108 ? 2.246 12.047 -21.970 1.00 66.62 108 ASN A O 1
ATOM 856 N N . PRO A 1 109 ? 0.486 13.215 -22.728 1.00 65.12 109 PRO A N 1
ATOM 857 C CA . PRO A 1 109 ? 0.607 12.727 -24.106 1.00 65.12 109 PRO A CA 1
ATOM 858 C C . PRO A 1 109 ? 1.927 13.133 -24.783 1.00 65.12 109 PRO A C 1
ATOM 860 O O . PRO A 1 109 ? 2.412 12.432 -25.673 1.00 65.12 109 PRO A O 1
ATOM 863 N N . ARG A 1 110 ? 2.573 14.224 -24.336 1.00 69.06 110 ARG A N 1
ATOM 864 C CA . ARG A 1 110 ? 3.880 14.653 -24.869 1.00 69.06 110 ARG A CA 1
ATOM 865 C C . ARG A 1 110 ? 4.987 13.647 -24.559 1.00 69.06 110 ARG A C 1
ATOM 867 O O . ARG A 1 110 ? 5.899 13.492 -25.372 1.00 69.06 110 ARG A O 1
ATOM 874 N N . LYS A 1 111 ? 4.920 12.952 -23.416 1.00 70.50 111 LYS A N 1
ATOM 875 C CA . LYS A 1 111 ? 5.897 11.910 -23.057 1.00 70.50 111 LYS A CA 1
ATOM 876 C C . LYS A 1 111 ? 5.804 10.695 -23.976 1.00 70.50 111 LYS A C 1
ATOM 878 O O . LYS A 1 111 ? 6.842 10.179 -24.373 1.00 70.50 111 LYS A O 1
ATOM 883 N N . ILE A 1 112 ? 4.592 10.298 -24.369 1.00 70.25 112 ILE A N 1
ATOM 884 C CA . ILE A 1 112 ? 4.370 9.187 -25.310 1.00 70.25 112 ILE A CA 1
ATOM 885 C C . ILE A 1 112 ? 4.972 9.514 -26.681 1.00 70.25 112 ILE A C 1
ATOM 887 O O . ILE A 1 112 ? 5.711 8.712 -27.246 1.00 70.25 112 ILE A O 1
ATOM 891 N N . LEU A 1 113 ? 4.703 10.716 -27.200 1.00 69.62 113 LEU A N 1
ATOM 892 C CA . LEU A 1 113 ? 5.274 11.176 -28.472 1.00 69.62 113 LEU A CA 1
ATOM 893 C C . LEU A 1 113 ? 6.805 11.234 -28.410 1.00 69.62 113 LEU A C 1
ATOM 895 O O . LEU A 1 113 ? 7.480 10.669 -29.266 1.00 69.62 113 LEU A O 1
ATOM 899 N N . SER A 1 114 ? 7.345 11.812 -27.333 1.00 70.81 114 SER A N 1
ATOM 900 C CA . SER A 1 114 ? 8.794 11.893 -27.112 1.00 70.81 114 SER A CA 1
ATOM 901 C C . SER A 1 114 ? 9.462 10.517 -27.037 1.00 70.81 114 SER A C 1
ATOM 903 O O . SER A 1 114 ? 10.608 10.370 -27.441 1.00 70.81 114 SER A O 1
ATOM 905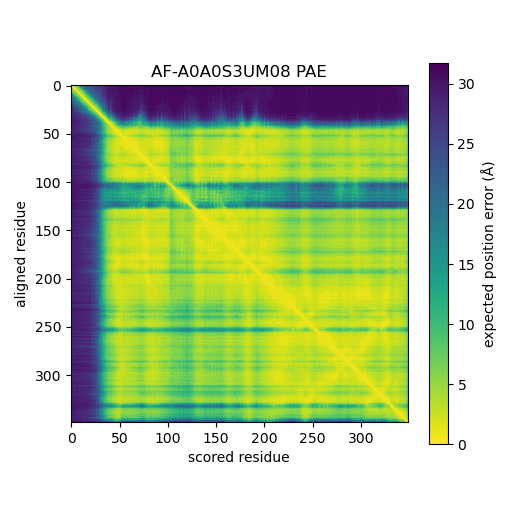 N N . MET A 1 115 ? 8.772 9.509 -26.497 1.00 72.44 115 MET A N 1
ATOM 906 C CA . MET A 1 115 ? 9.265 8.133 -26.450 1.00 72.44 115 MET A CA 1
ATOM 907 C C . MET A 1 115 ? 9.364 7.531 -27.850 1.00 72.44 115 MET A C 1
ATOM 909 O O . MET A 1 115 ? 10.394 6.958 -28.186 1.00 72.44 115 MET A O 1
ATOM 913 N N . ARG A 1 116 ? 8.326 7.691 -28.680 1.00 71.31 116 ARG A N 1
ATOM 914 C CA . ARG A 1 116 ? 8.341 7.210 -30.070 1.00 71.31 116 ARG A CA 1
ATOM 915 C C . ARG A 1 116 ? 9.459 7.860 -30.884 1.00 71.31 116 ARG A C 1
ATOM 917 O O . ARG A 1 116 ? 10.160 7.163 -31.610 1.00 71.31 116 ARG A O 1
ATOM 924 N N . GLU A 1 117 ? 9.653 9.166 -30.723 1.00 72.38 117 GLU A N 1
ATOM 925 C CA . GLU A 1 117 ? 10.753 9.900 -31.360 1.00 72.38 117 GLU A CA 1
ATOM 926 C C . GLU A 1 117 ? 12.121 9.403 -30.880 1.00 72.38 117 GLU A C 1
ATOM 928 O O . GLU A 1 117 ? 12.993 9.136 -31.702 1.00 72.38 117 GLU A O 1
ATOM 933 N N . ALA A 1 118 ? 12.296 9.202 -29.569 1.00 71.06 118 ALA A N 1
ATOM 934 C CA . ALA A 1 118 ? 13.542 8.690 -29.003 1.00 71.06 118 ALA A CA 1
ATOM 935 C C . ALA A 1 118 ? 13.892 7.282 -29.514 1.00 71.06 118 ALA A C 1
ATOM 937 O O . ALA A 1 118 ? 15.061 7.001 -29.769 1.00 71.06 118 ALA A O 1
ATOM 938 N N . ILE A 1 119 ? 12.894 6.409 -29.704 1.00 70.00 119 ILE A N 1
ATOM 939 C CA . ILE A 1 119 ? 13.087 5.088 -30.328 1.00 70.00 119 ILE A CA 1
ATOM 940 C C . ILE A 1 119 ? 13.518 5.249 -31.787 1.00 70.00 119 ILE A C 1
ATOM 942 O O . ILE A 1 119 ? 14.490 4.635 -32.212 1.00 70.00 119 ILE A O 1
ATOM 946 N N . ALA A 1 120 ? 12.812 6.085 -32.553 1.00 69.00 120 ALA A N 1
ATOM 947 C CA . ALA A 1 120 ? 13.048 6.238 -33.986 1.00 69.00 120 ALA A CA 1
ATOM 948 C C . ALA A 1 120 ? 14.397 6.901 -34.315 1.00 69.00 120 ALA A C 1
ATOM 950 O O . ALA A 1 120 ? 15.021 6.557 -35.316 1.00 69.00 120 ALA A O 1
ATOM 951 N N . LEU A 1 121 ? 14.834 7.858 -33.492 1.00 68.69 121 LEU A N 1
ATOM 952 C CA . LEU A 1 121 ? 16.040 8.657 -33.724 1.00 68.69 121 LEU A CA 1
ATOM 953 C C . LEU A 1 121 ? 17.259 8.159 -32.936 1.00 68.69 121 LEU A C 1
ATOM 955 O O . LEU A 1 121 ? 18.375 8.595 -33.204 1.00 68.69 121 LEU A O 1
ATOM 959 N N . GLY A 1 122 ? 17.071 7.271 -31.953 1.00 65.38 122 GLY A N 1
ATOM 960 C CA . GLY A 1 122 ? 18.133 6.864 -31.025 1.00 65.38 122 GLY A CA 1
ATOM 961 C C . GLY A 1 122 ? 18.607 7.993 -30.099 1.00 65.38 122 GLY A C 1
ATOM 962 O O . GLY A 1 122 ? 19.631 7.861 -29.432 1.00 65.38 122 GLY A O 1
ATOM 963 N N . GLU A 1 123 ? 17.880 9.111 -30.049 1.00 68.25 123 GLU A N 1
ATOM 964 C CA . GLU A 1 123 ? 18.215 10.282 -29.245 1.00 68.25 123 GLU A CA 1
ATOM 965 C C . GLU A 1 123 ? 17.483 10.227 -27.902 1.00 68.25 123 GLU A C 1
ATOM 967 O O . GLU A 1 123 ? 16.258 10.330 -27.824 1.00 68.25 123 GLU A O 1
ATOM 972 N N . ILE A 1 124 ? 18.233 10.080 -26.808 1.00 67.62 124 ILE A N 1
ATOM 973 C CA . ILE A 1 124 ? 17.662 10.076 -25.458 1.00 67.62 124 ILE A CA 1
ATOM 974 C C . ILE A 1 124 ? 17.884 11.434 -24.799 1.00 67.62 124 ILE A C 1
ATOM 976 O O . ILE A 1 124 ? 19.016 11.897 -24.661 1.00 67.62 124 ILE A O 1
ATOM 980 N N . LYS A 1 125 ? 16.784 12.036 -24.328 1.00 65.25 125 LYS A N 1
ATOM 981 C CA . LYS A 1 125 ? 16.780 13.302 -23.578 1.00 65.25 125 LYS A CA 1
ATOM 982 C C . LYS A 1 125 ? 17.747 13.280 -22.384 1.00 65.25 125 LYS A C 1
ATOM 984 O O . LYS A 1 125 ? 18.056 12.233 -21.807 1.00 65.25 125 LYS A O 1
ATOM 989 N N . GLU A 1 126 ? 18.162 14.466 -21.943 1.00 62.09 126 GLU A N 1
ATOM 990 C CA . GLU A 1 126 ? 19.108 14.650 -20.829 1.00 62.09 126 GLU A CA 1
ATOM 991 C C . GLU A 1 126 ? 18.616 14.110 -19.473 1.00 62.09 126 GLU A C 1
ATOM 993 O O . GLU A 1 126 ? 19.427 13.922 -18.567 1.00 62.09 126 GLU A O 1
ATOM 998 N N . ALA A 1 127 ? 17.326 13.778 -19.335 1.00 65.19 127 ALA A N 1
ATOM 999 C CA . ALA A 1 127 ? 16.758 13.213 -18.112 1.00 65.19 127 ALA A CA 1
ATOM 1000 C C . ALA A 1 127 ? 17.559 11.999 -17.599 1.00 65.19 127 ALA A C 1
ATOM 1002 O O . ALA A 1 127 ? 18.002 11.137 -18.368 1.00 65.19 127 ALA A O 1
ATOM 1003 N N . SER A 1 128 ? 17.761 11.940 -16.282 1.00 73.81 128 SER A N 1
ATOM 1004 C CA . SER A 1 128 ? 18.520 10.874 -15.615 1.00 73.81 128 SER A CA 1
ATOM 1005 C C . SER A 1 128 ? 17.666 9.639 -15.312 1.00 73.81 128 SER A C 1
ATOM 1007 O O . SER A 1 128 ? 18.187 8.521 -15.300 1.00 73.81 128 SER A O 1
ATOM 1009 N N . SER A 1 129 ? 16.361 9.838 -15.104 1.00 87.06 129 SER A N 1
ATOM 1010 C CA . SER A 1 129 ? 15.396 8.800 -14.744 1.00 87.06 129 SER A CA 1
ATOM 1011 C C . SER A 1 129 ? 14.108 8.938 -15.555 1.00 87.06 129 SER A C 1
ATOM 1013 O O . SER A 1 129 ? 13.662 10.050 -15.832 1.00 87.06 129 SER A O 1
ATOM 1015 N N . PHE A 1 130 ? 13.510 7.806 -15.916 1.00 89.25 130 PHE A N 1
ATOM 1016 C CA . PHE A 1 130 ? 12.274 7.718 -16.686 1.00 89.25 130 PHE A CA 1
ATOM 1017 C C . PHE A 1 130 ? 11.248 6.900 -15.915 1.00 89.25 130 PHE A C 1
ATOM 1019 O O . PHE A 1 130 ? 11.581 5.857 -15.361 1.00 89.25 130 PHE A O 1
ATOM 1026 N N . HIS A 1 131 ? 10.007 7.365 -15.907 1.00 92.38 131 HIS A N 1
ATOM 1027 C CA . HIS A 1 131 ? 8.867 6.630 -15.383 1.00 92.38 131 HIS A CA 1
ATOM 1028 C C . HIS A 1 131 ? 8.063 6.035 -16.535 1.00 92.38 131 HIS A C 1
ATOM 1030 O O . HIS A 1 131 ? 7.851 6.739 -17.517 1.00 92.38 131 HIS A O 1
ATOM 1036 N N . LEU A 1 132 ? 7.599 4.792 -16.415 1.00 91.75 132 LEU A N 1
ATOM 1037 C CA . LEU A 1 132 ? 6.763 4.104 -17.396 1.00 91.75 132 LEU A CA 1
ATOM 1038 C C . LEU A 1 132 ? 5.619 3.379 -16.691 1.00 91.75 132 LEU A C 1
ATOM 1040 O O . LEU A 1 132 ? 5.857 2.659 -15.732 1.00 91.75 132 LEU A O 1
ATOM 1044 N N . ASP A 1 133 ? 4.408 3.488 -17.226 1.00 92.81 133 ASP A N 1
ATOM 1045 C CA . ASP A 1 133 ? 3.272 2.654 -16.825 1.00 92.81 133 ASP A CA 1
ATOM 1046 C C . ASP A 1 133 ? 2.918 1.751 -18.005 1.00 92.81 133 ASP A C 1
ATOM 1048 O O . ASP A 1 133 ? 2.539 2.230 -19.075 1.00 92.81 133 ASP A O 1
ATOM 1052 N N . ILE A 1 134 ? 3.074 0.439 -17.828 1.0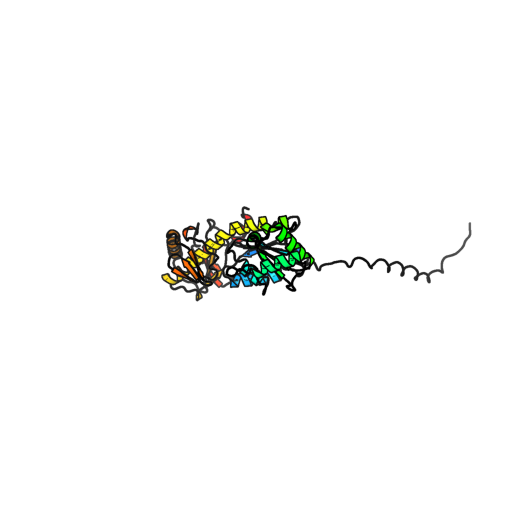0 93.69 134 ILE A N 1
ATOM 1053 C CA . ILE A 1 134 ? 2.876 -0.529 -18.909 1.00 93.69 134 ILE A CA 1
ATOM 1054 C C . ILE A 1 134 ? 1.405 -0.662 -19.305 1.00 93.69 134 ILE A C 1
ATOM 1056 O O . ILE A 1 134 ? 1.111 -0.794 -20.495 1.00 93.69 134 ILE A O 1
ATOM 1060 N N . ARG A 1 135 ? 0.464 -0.587 -18.357 1.00 91.56 135 ARG A N 1
ATOM 1061 C CA . ARG A 1 135 ? -0.971 -0.644 -18.684 1.00 91.56 135 ARG A CA 1
ATOM 1062 C C . ARG A 1 135 ? -1.379 0.580 -19.491 1.00 91.56 135 ARG A C 1
ATOM 1064 O O . ARG A 1 135 ? -2.107 0.453 -20.468 1.00 91.56 135 ARG A O 1
ATOM 1071 N N . PHE A 1 136 ? -0.851 1.743 -19.132 1.00 88.56 136 PHE A N 1
ATOM 1072 C CA . PHE A 1 136 ? -1.094 2.966 -19.883 1.00 88.56 136 PHE A CA 1
ATOM 1073 C C . PHE A 1 136 ? -0.445 2.931 -21.280 1.00 88.56 136 PHE A C 1
ATOM 1075 O O . PHE A 1 136 ? -1.107 3.190 -22.283 1.00 88.56 136 PHE A O 1
ATOM 1082 N N . LEU A 1 137 ? 0.838 2.565 -21.378 1.00 88.81 137 LEU A N 1
ATOM 1083 C CA . LEU A 1 137 ? 1.586 2.580 -22.644 1.00 88.81 137 LEU A CA 1
ATOM 1084 C C . LEU A 1 137 ? 1.089 1.551 -23.662 1.00 88.81 137 LEU A C 1
ATOM 1086 O O . LEU A 1 137 ? 1.128 1.821 -24.862 1.00 88.81 137 LEU A O 1
ATOM 1090 N N . THR A 1 138 ? 0.592 0.399 -23.209 1.00 90.81 138 THR A N 1
ATOM 1091 C CA . THR A 1 138 ? 0.018 -0.626 -24.101 1.00 90.81 138 THR A CA 1
ATOM 1092 C C . THR A 1 138 ? -1.252 -0.162 -24.819 1.00 90.81 138 THR A C 1
ATOM 1094 O O . THR A 1 138 ? -1.599 -0.726 -25.853 1.00 90.81 138 THR A O 1
ATOM 1097 N N . GLY A 1 139 ? -1.894 0.920 -24.358 1.00 88.69 139 GLY A N 1
ATOM 1098 C CA . GLY A 1 139 ? -2.949 1.605 -25.111 1.00 88.69 139 GLY A CA 1
ATOM 1099 C C . GLY A 1 139 ? -2.453 2.327 -26.373 1.00 88.69 139 GLY A C 1
ATOM 1100 O O . GLY A 1 139 ? -3.258 2.665 -27.237 1.00 88.69 139 GLY A O 1
ATOM 1101 N N . PHE A 1 140 ? -1.140 2.554 -26.505 1.00 86.31 140 PHE A N 1
ATOM 1102 C CA . PHE A 1 140 ? -0.546 3.356 -27.582 1.00 86.31 140 PHE A CA 1
ATOM 1103 C C . PHE A 1 140 ? 0.568 2.647 -28.350 1.00 86.31 140 PHE A C 1
ATOM 1105 O O . PHE A 1 140 ? 0.859 3.044 -29.477 1.00 86.31 140 PHE A O 1
ATOM 1112 N N . MET A 1 141 ? 1.233 1.659 -27.751 1.00 87.75 141 MET A N 1
ATOM 1113 C CA . MET A 1 141 ? 2.423 0.993 -28.286 1.00 87.75 141 MET A CA 1
ATOM 1114 C C . MET A 1 141 ? 2.324 -0.520 -28.106 1.00 87.75 141 MET A C 1
ATOM 1116 O O . MET A 1 141 ? 1.739 -1.009 -27.142 1.00 87.75 141 MET A O 1
ATOM 1120 N N . GLN A 1 142 ? 2.935 -1.271 -29.018 1.00 91.88 142 GLN A N 1
ATOM 1121 C CA . GLN A 1 142 ? 3.067 -2.715 -28.879 1.00 91.88 142 GLN A CA 1
ATOM 1122 C C . GLN A 1 142 ? 4.076 -3.057 -27.777 1.00 91.88 142 GLN A C 1
ATOM 1124 O O . GLN A 1 142 ? 5.070 -2.358 -27.581 1.00 91.88 142 GLN A O 1
ATOM 1129 N N . MET A 1 143 ? 3.865 -4.181 -27.085 1.00 94.69 143 MET A N 1
ATOM 1130 C CA . MET A 1 143 ? 4.723 -4.598 -25.964 1.00 94.69 143 MET A CA 1
ATOM 1131 C C . MET A 1 143 ? 6.208 -4.712 -26.352 1.00 94.69 143 MET A C 1
ATOM 1133 O O . MET A 1 143 ? 7.088 -4.389 -25.556 1.00 94.69 143 MET A O 1
ATOM 1137 N N . TRP A 1 144 ? 6.502 -5.150 -27.581 1.00 94.31 144 TRP A N 1
ATOM 1138 C CA . TRP A 1 144 ? 7.877 -5.255 -28.068 1.00 94.31 144 TRP A CA 1
ATOM 1139 C C . TRP A 1 144 ? 8.528 -3.879 -28.293 1.00 94.31 144 TRP A C 1
ATOM 1141 O O . TRP A 1 144 ? 9.702 -3.737 -27.964 1.00 94.31 144 TRP A O 1
ATOM 1151 N N . GLU A 1 145 ? 7.775 -2.868 -28.758 1.00 91.62 145 GLU A N 1
ATOM 1152 C CA . GLU A 1 145 ? 8.266 -1.485 -28.902 1.00 91.62 145 GLU A CA 1
ATOM 1153 C C . GLU A 1 145 ? 8.634 -0.914 -27.522 1.00 91.62 145 GLU A C 1
ATOM 1155 O O . GLU A 1 145 ? 9.679 -0.289 -27.348 1.00 91.62 145 GLU A O 1
ATOM 1160 N N . ILE A 1 146 ? 7.797 -1.177 -26.509 1.00 93.00 146 ILE A N 1
ATOM 1161 C CA . ILE A 1 146 ? 8.055 -0.757 -25.123 1.00 93.00 146 ILE A CA 1
ATOM 1162 C C . ILE A 1 146 ? 9.319 -1.444 -24.584 1.00 93.00 146 ILE A C 1
ATOM 1164 O O . ILE A 1 146 ? 10.173 -0.799 -23.974 1.00 93.00 146 ILE A O 1
ATOM 1168 N N . ALA A 1 147 ? 9.468 -2.751 -24.819 1.00 95.62 147 ALA A N 1
ATOM 1169 C CA . ALA A 1 147 ? 10.639 -3.507 -24.386 1.00 95.62 147 ALA A CA 1
ATOM 1170 C C . ALA A 1 147 ? 11.934 -3.023 -25.058 1.00 95.62 147 ALA A C 1
ATOM 1172 O O . ALA A 1 147 ? 12.966 -2.937 -24.391 1.00 95.62 147 ALA A O 1
ATOM 1173 N N . GLU A 1 148 ? 11.892 -2.704 -26.352 1.00 91.75 148 GLU A N 1
ATOM 1174 C CA . GLU A 1 148 ? 13.020 -2.127 -27.085 1.00 91.75 148 GLU A CA 1
ATOM 1175 C C . GLU A 1 148 ? 13.417 -0.770 -26.504 1.00 91.75 148 GLU A C 1
ATOM 1177 O O . GLU A 1 148 ? 14.577 -0.583 -26.145 1.00 91.75 148 GLU A O 1
ATOM 1182 N N . PHE A 1 149 ? 12.450 0.120 -26.269 1.00 89.75 149 PHE A N 1
ATOM 1183 C CA . PHE A 1 149 ? 12.716 1.418 -25.655 1.00 89.75 149 PHE A CA 1
ATOM 1184 C C . PHE A 1 149 ? 13.411 1.307 -24.296 1.00 89.75 149 PHE A C 1
ATOM 1186 O O . PHE A 1 149 ? 14.397 1.997 -24.026 1.00 89.75 149 PHE A O 1
ATOM 1193 N N . VAL A 1 150 ? 12.927 0.407 -23.435 1.00 93.06 150 VAL A N 1
ATOM 1194 C CA . VAL A 1 150 ? 13.547 0.163 -22.129 1.00 93.06 150 VAL A CA 1
ATOM 1195 C C . VAL A 1 150 ? 14.984 -0.333 -22.298 1.00 93.06 150 VAL A C 1
ATOM 1197 O O . VAL A 1 150 ? 15.867 0.139 -21.584 1.00 93.06 150 VAL A O 1
ATOM 1200 N N . LYS A 1 151 ? 15.261 -1.228 -23.257 1.00 93.31 151 LYS A N 1
ATOM 1201 C CA . LYS A 1 151 ? 16.635 -1.675 -23.552 1.00 93.31 151 LYS A CA 1
ATOM 1202 C C . LYS A 1 151 ? 17.521 -0.502 -23.973 1.00 93.31 151 LYS A C 1
ATOM 1204 O O . LYS A 1 151 ? 18.587 -0.331 -23.382 1.00 93.31 151 LYS A O 1
ATOM 1209 N N . THR A 1 152 ? 17.054 0.352 -24.884 1.00 89.19 152 THR A N 1
ATOM 1210 C CA . THR A 1 152 ? 17.795 1.539 -25.338 1.00 89.19 152 THR A CA 1
ATOM 1211 C C . THR A 1 152 ? 18.126 2.481 -24.176 1.00 89.19 152 THR A C 1
ATOM 1213 O O . THR A 1 152 ? 19.268 2.929 -24.042 1.00 89.19 152 THR A O 1
ATOM 1216 N N . LEU A 1 153 ? 17.171 2.744 -23.274 1.00 89.62 153 LEU A N 1
ATOM 1217 C CA . LEU A 1 153 ? 17.407 3.560 -22.075 1.00 89.62 153 LEU A CA 1
ATOM 1218 C C . LEU A 1 153 ? 18.479 2.951 -21.156 1.00 89.62 153 LEU A C 1
ATOM 1220 O O . LEU A 1 153 ? 19.365 3.660 -20.666 1.00 89.62 153 LEU A O 1
ATOM 1224 N N . LEU A 1 154 ? 18.422 1.636 -20.932 1.00 91.62 154 LEU A N 1
ATOM 1225 C CA . LEU A 1 154 ? 19.368 0.927 -20.068 1.00 91.62 154 LEU A CA 1
ATOM 1226 C C . LEU A 1 154 ? 20.792 0.911 -20.649 1.00 91.62 154 LEU A C 1
ATOM 1228 O O . LEU A 1 154 ? 21.759 1.075 -19.890 1.00 91.62 154 LEU A O 1
ATOM 1232 N N . GLU A 1 155 ? 20.930 0.764 -21.971 1.00 90.62 155 GLU A N 1
ATOM 1233 C CA . GLU A 1 155 ? 22.201 0.871 -22.706 1.00 90.62 155 GLU A CA 1
ATOM 1234 C C . GLU A 1 155 ? 22.840 2.252 -22.520 1.00 90.62 155 GLU A C 1
ATOM 1236 O O . GLU A 1 155 ? 24.030 2.360 -22.207 1.00 90.62 155 GLU A O 1
ATOM 1241 N N . HIS A 1 156 ? 22.019 3.303 -22.554 1.00 87.25 156 HIS A N 1
ATOM 1242 C CA . HIS A 1 156 ? 22.417 4.689 -22.288 1.00 87.25 156 HIS A CA 1
ATOM 1243 C C . HIS A 1 156 ? 22.555 5.022 -20.800 1.00 87.25 156 HIS A C 1
ATOM 12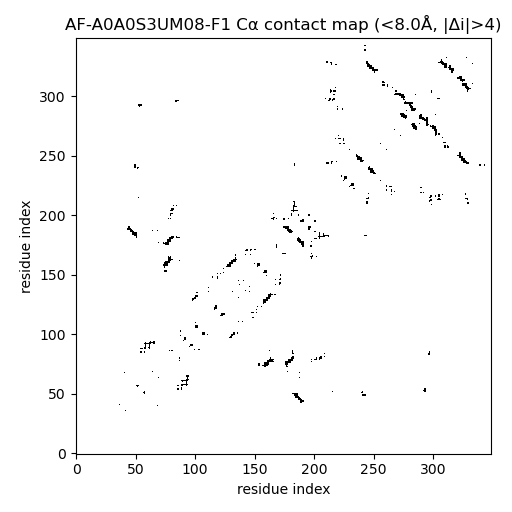45 O O . HIS A 1 156 ? 22.691 6.185 -20.414 1.00 87.25 156 HIS A O 1
ATOM 1251 N N . LYS A 1 157 ? 22.565 3.997 -19.943 1.00 89.38 157 LYS A N 1
ATOM 1252 C CA . LYS A 1 157 ? 22.776 4.118 -18.500 1.00 89.38 157 LYS A CA 1
ATOM 1253 C C . LYS A 1 157 ? 21.730 4.961 -17.776 1.00 89.38 157 LYS A C 1
ATOM 1255 O O . LYS A 1 157 ? 22.011 5.460 -16.687 1.00 89.38 157 LYS A O 1
ATOM 1260 N N . LYS A 1 158 ? 20.535 5.088 -18.349 1.00 89.56 158 LYS A N 1
ATOM 1261 C CA . LYS A 1 158 ? 19.407 5.763 -17.713 1.00 89.56 158 LYS A CA 1
ATOM 1262 C C . LYS A 1 158 ? 18.734 4.835 -16.711 1.00 89.56 158 LYS A C 1
ATOM 1264 O O . LYS A 1 158 ? 18.744 3.614 -16.880 1.00 89.56 158 LYS A O 1
ATOM 1269 N N . ARG A 1 159 ? 18.157 5.424 -15.666 1.00 93.25 159 ARG A N 1
ATOM 1270 C CA . ARG A 1 159 ? 17.286 4.707 -14.736 1.00 93.25 159 ARG A CA 1
ATOM 1271 C C . ARG A 1 159 ? 15.857 4.702 -15.279 1.00 93.25 159 ARG A C 1
ATOM 1273 O O . ARG A 1 159 ? 15.394 5.704 -15.812 1.00 93.25 159 ARG A O 1
ATOM 1280 N N . VAL A 1 160 ? 15.163 3.585 -15.138 1.00 95.12 160 VAL A N 1
ATOM 1281 C CA . VAL A 1 160 ? 13.811 3.338 -15.624 1.00 95.12 160 VAL A CA 1
ATOM 1282 C C . VAL A 1 160 ? 13.004 2.718 -14.487 1.00 95.12 160 VAL A C 1
ATOM 1284 O O . VAL A 1 160 ? 13.351 1.655 -13.971 1.00 95.12 160 VAL A O 1
ATOM 1287 N N . ILE A 1 161 ? 11.946 3.411 -14.089 1.00 97.06 161 ILE A N 1
ATOM 1288 C CA . ILE A 1 161 ? 10.980 3.013 -13.072 1.00 97.06 161 ILE A CA 1
ATOM 1289 C C . ILE A 1 161 ? 9.727 2.579 -13.824 1.00 97.06 161 ILE A C 1
ATOM 1291 O O . ILE A 1 161 ? 9.190 3.361 -14.606 1.00 97.06 161 ILE A O 1
ATOM 1295 N N . ILE A 1 162 ? 9.296 1.335 -13.634 1.00 96.62 162 ILE A N 1
ATOM 1296 C CA . ILE A 1 162 ? 8.235 0.724 -14.434 1.00 96.62 162 ILE A CA 1
ATOM 1297 C C . ILE A 1 162 ? 7.110 0.229 -13.533 1.00 96.62 162 ILE A C 1
ATOM 1299 O O . ILE A 1 162 ? 7.282 -0.759 -12.824 1.00 96.62 162 ILE A O 1
ATOM 1303 N N . GLU A 1 163 ? 5.947 0.865 -13.604 1.00 96.38 163 GLU A N 1
ATOM 1304 C CA . GLU A 1 163 ? 4.705 0.343 -13.042 1.00 96.38 163 GLU A CA 1
ATOM 1305 C C . GLU A 1 163 ? 4.154 -0.805 -13.884 1.00 96.38 163 GLU A C 1
ATOM 1307 O O . GLU A 1 163 ? 4.224 -0.791 -15.115 1.00 96.38 163 GLU A O 1
ATOM 1312 N N . HIS A 1 164 ? 3.579 -1.802 -13.210 1.00 95.44 164 HIS A N 1
ATOM 1313 C CA . HIS A 1 164 ? 3.096 -3.035 -13.832 1.00 95.44 164 HIS A CA 1
ATOM 1314 C C . HIS A 1 164 ? 4.213 -3.806 -14.554 1.00 95.44 164 HIS A C 1
ATOM 1316 O O . HIS A 1 164 ? 4.012 -4.398 -15.616 1.00 95.44 164 HIS A O 1
ATOM 1322 N N . PHE A 1 165 ? 5.413 -3.821 -13.958 1.00 97.88 165 PHE A N 1
ATOM 1323 C CA . PHE A 1 165 ? 6.588 -4.489 -14.526 1.00 97.88 165 PHE A CA 1
ATOM 1324 C C . PHE A 1 165 ? 6.386 -5.993 -14.774 1.00 97.88 165 PHE A C 1
ATOM 1326 O O . PHE A 1 165 ? 6.979 -6.551 -15.700 1.00 97.88 165 PHE A O 1
ATOM 1333 N N . ASN A 1 166 ? 5.508 -6.637 -14.000 1.00 97.25 166 ASN A N 1
ATOM 1334 C CA . ASN A 1 166 ? 5.102 -8.028 -14.202 1.00 97.25 166 ASN A CA 1
ATOM 1335 C C . ASN A 1 166 ? 4.578 -8.300 -15.626 1.00 97.25 166 ASN A C 1
ATOM 1337 O O . ASN A 1 166 ? 4.761 -9.400 -16.131 1.00 97.25 166 ASN A O 1
ATOM 1341 N N . LEU A 1 167 ? 4.012 -7.300 -16.310 1.00 97.06 167 LEU A N 1
ATOM 1342 C CA . LEU A 1 167 ? 3.540 -7.435 -17.693 1.00 97.06 167 LEU A CA 1
ATOM 1343 C C . LEU A 1 167 ? 4.666 -7.321 -18.737 1.00 97.06 167 LEU A C 1
ATOM 1345 O O . LEU A 1 167 ? 4.543 -7.854 -19.838 1.00 97.06 167 LEU A O 1
ATOM 1349 N N . LEU A 1 168 ? 5.760 -6.622 -18.414 1.00 97.44 168 LEU A N 1
ATOM 1350 C CA . LEU A 1 168 ? 6.850 -6.336 -19.355 1.00 97.44 168 LEU A CA 1
ATOM 1351 C C . LEU A 1 168 ? 7.984 -7.369 -19.293 1.00 97.44 168 LEU A C 1
ATOM 1353 O O . LEU A 1 168 ? 8.646 -7.605 -20.307 1.00 97.44 168 LEU A O 1
ATOM 1357 N N . ARG A 1 169 ? 8.233 -7.976 -18.122 1.00 96.50 169 ARG A N 1
ATOM 1358 C CA . ARG A 1 169 ? 9.416 -8.819 -17.851 1.00 96.50 169 ARG A CA 1
ATOM 1359 C C . ARG A 1 169 ? 9.728 -9.809 -18.977 1.00 96.50 169 ARG A C 1
ATOM 1361 O O . ARG A 1 169 ? 10.881 -9.907 -19.400 1.00 96.50 169 ARG A O 1
ATOM 1368 N N . GLN A 1 170 ? 8.720 -10.539 -19.460 1.00 95.25 170 GLN A N 1
ATOM 1369 C CA . GLN A 1 170 ? 8.907 -11.562 -20.492 1.00 95.25 170 GLN A CA 1
ATOM 1370 C C . GLN A 1 170 ? 9.393 -10.965 -21.820 1.00 95.25 170 GLN A C 1
ATOM 1372 O O . GLN A 1 170 ? 10.369 -11.458 -22.380 1.00 95.25 170 GLN A O 1
ATOM 1377 N N . ALA A 1 171 ? 8.763 -9.888 -22.300 1.00 96.62 171 ALA A N 1
ATOM 1378 C CA . ALA A 1 171 ? 9.163 -9.210 -23.535 1.00 96.62 171 ALA A CA 1
ATOM 1379 C C . ALA A 1 171 ? 10.535 -8.524 -23.404 1.00 96.62 171 ALA A C 1
ATOM 1381 O O . ALA A 1 171 ? 11.327 -8.490 -24.349 1.00 96.62 171 ALA A O 1
ATOM 1382 N N . LEU A 1 172 ? 10.847 -8.010 -22.210 1.00 96.81 172 LEU A N 1
ATOM 1383 C CA . LEU A 1 172 ? 12.151 -7.425 -21.914 1.00 96.81 172 LEU A CA 1
ATOM 1384 C C . LEU A 1 172 ? 13.268 -8.480 -21.868 1.00 96.81 172 LEU A C 1
ATOM 1386 O O . LEU A 1 172 ? 14.410 -8.171 -22.209 1.00 96.81 172 LEU A O 1
ATOM 1390 N N . GLY A 1 173 ? 12.942 -9.719 -21.485 1.00 95.06 173 GLY A N 1
ATOM 1391 C CA . GLY A 1 173 ? 13.877 -10.845 -21.423 1.00 95.06 173 GLY A CA 1
ATOM 1392 C C . GLY A 1 173 ? 14.820 -10.814 -20.215 1.00 95.06 173 GLY A C 1
ATOM 1393 O O . GLY A 1 173 ? 15.815 -11.532 -20.196 1.00 95.06 173 GLY A O 1
ATOM 1394 N N . ARG A 1 174 ? 14.535 -9.979 -19.207 1.00 94.25 174 ARG A N 1
ATOM 1395 C CA . ARG A 1 174 ? 15.298 -9.890 -17.952 1.00 94.25 174 ARG A CA 1
ATOM 1396 C C . ARG A 1 174 ? 14.418 -9.425 -16.798 1.00 94.25 174 ARG A C 1
ATOM 1398 O O . ARG A 1 174 ? 13.383 -8.799 -17.015 1.00 94.25 174 ARG A O 1
ATOM 1405 N N . ASN A 1 175 ? 14.863 -9.699 -15.575 1.00 94.94 175 ASN A N 1
ATOM 1406 C CA . ASN A 1 175 ? 14.231 -9.164 -14.374 1.00 94.94 175 ASN A CA 1
ATOM 1407 C C . ASN A 1 175 ? 14.719 -7.731 -14.066 1.00 94.94 175 ASN A C 1
ATOM 1409 O O . ASN A 1 175 ? 15.720 -7.270 -14.636 1.00 94.94 175 ASN A O 1
ATOM 1413 N N . ALA A 1 176 ? 13.989 -7.044 -13.187 1.00 96.25 176 ALA A N 1
ATOM 1414 C CA . ALA A 1 176 ? 14.379 -5.755 -12.627 1.00 96.25 176 ALA A CA 1
ATOM 1415 C C . ALA A 1 176 ? 15.597 -5.901 -11.706 1.00 96.25 176 ALA A C 1
ATOM 1417 O O . ALA A 1 176 ? 15.866 -6.984 -11.196 1.00 96.25 176 ALA A O 1
ATOM 1418 N N . ASP A 1 177 ? 16.335 -4.815 -11.489 1.00 95.06 177 ASP A N 1
ATOM 1419 C CA . ASP A 1 177 ? 17.404 -4.788 -10.488 1.00 95.06 177 ASP A CA 1
ATOM 1420 C C . ASP A 1 177 ? 16.805 -4.762 -9.068 1.00 95.06 177 ASP A C 1
ATOM 1422 O O . ASP A 1 177 ? 17.352 -5.373 -8.150 1.00 95.06 177 ASP A O 1
ATOM 1426 N N . LEU A 1 178 ? 15.654 -4.097 -8.910 1.00 95.75 178 LEU A N 1
ATOM 1427 C CA . LEU A 1 178 ? 14.857 -4.033 -7.685 1.00 95.75 178 LEU A CA 1
ATOM 1428 C C . LEU A 1 178 ? 13.365 -4.145 -8.033 1.00 95.75 178 LEU A C 1
ATOM 1430 O O . LEU A 1 178 ? 12.896 -3.469 -8.950 1.00 95.75 178 LEU A O 1
ATOM 1434 N N . ILE A 1 179 ? 12.622 -4.970 -7.298 1.00 97.62 179 ILE A N 1
ATOM 1435 C CA . ILE A 1 179 ? 11.162 -5.082 -7.391 1.00 97.62 179 ILE A CA 1
ATOM 1436 C C . ILE A 1 179 ? 10.552 -4.504 -6.115 1.00 97.62 179 ILE A C 1
ATOM 1438 O O . ILE A 1 179 ? 10.987 -4.845 -5.015 1.00 97.62 179 ILE A O 1
ATOM 1442 N N . VAL A 1 180 ? 9.530 -3.665 -6.261 1.00 98.25 180 VAL A N 1
ATOM 1443 C CA . VAL A 1 180 ? 8.726 -3.155 -5.150 1.00 98.25 180 VAL A CA 1
ATOM 1444 C C . VAL A 1 180 ? 7.258 -3.484 -5.405 1.00 98.25 180 VAL A C 1
ATOM 1446 O O . VAL A 1 180 ? 6.640 -2.952 -6.325 1.00 98.25 180 VAL A O 1
ATOM 1449 N N . GLY A 1 181 ? 6.710 -4.395 -4.608 1.00 97.69 181 GLY A N 1
ATOM 1450 C CA . GLY A 1 181 ? 5.288 -4.718 -4.589 1.00 97.69 181 GLY A CA 1
ATOM 1451 C C . GLY A 1 181 ? 4.552 -3.898 -3.540 1.00 97.69 181 GLY A C 1
ATOM 1452 O O . GLY A 1 181 ? 5.093 -3.709 -2.455 1.00 97.69 181 GLY A O 1
ATOM 1453 N N . ILE A 1 182 ? 3.335 -3.440 -3.833 1.00 96.50 182 ILE A N 1
ATOM 1454 C CA . ILE A 1 182 ? 2.479 -2.731 -2.872 1.00 96.50 182 ILE A CA 1
ATOM 1455 C C . ILE A 1 182 ? 1.040 -3.264 -2.881 1.00 96.50 182 ILE A C 1
ATOM 1457 O O . ILE A 1 182 ? 0.341 -3.209 -3.896 1.00 96.50 182 ILE A O 1
ATOM 1461 N N . GLY A 1 183 ? 0.611 -3.743 -1.715 1.00 94.62 183 GLY A N 1
ATOM 1462 C CA . GLY A 1 183 ? -0.725 -4.259 -1.417 1.00 94.62 183 GLY A CA 1
ATOM 1463 C C . GLY A 1 183 ? -1.123 -3.832 -0.012 1.00 94.62 183 GLY A C 1
ATOM 1464 O O . GLY A 1 183 ? -1.139 -2.634 0.281 1.00 94.62 183 GLY A O 1
ATOM 1465 N N . GLU A 1 184 ? -1.396 -4.801 0.861 1.00 92.19 184 GLU A N 1
ATOM 1466 C CA . GLU A 1 184 ? -1.449 -4.592 2.315 1.00 92.19 184 GLU A CA 1
ATOM 1467 C C . GLU A 1 184 ? -0.070 -4.328 2.927 1.00 92.19 184 GLU A C 1
ATOM 1469 O O . GLU A 1 184 ? 0.105 -3.471 3.794 1.00 92.19 184 GLU A O 1
ATOM 1474 N N . GLU A 1 185 ? 0.927 -5.043 2.418 1.00 92.06 185 GLU A N 1
ATOM 1475 C CA . GLU A 1 185 ? 2.329 -4.804 2.710 1.00 92.06 185 GLU A CA 1
ATOM 1476 C C . GLU A 1 185 ? 3.047 -4.195 1.505 1.00 92.06 185 GLU A C 1
ATOM 1478 O O . GLU A 1 185 ? 2.586 -4.266 0.361 1.00 92.06 185 GLU A O 1
ATOM 1483 N N . ILE A 1 186 ? 4.217 -3.620 1.770 1.00 96.31 186 ILE A N 1
ATOM 1484 C CA . ILE A 1 186 ? 5.201 -3.304 0.744 1.00 96.31 186 ILE A CA 1
ATOM 1485 C C . ILE A 1 186 ? 6.299 -4.354 0.796 1.00 96.31 186 ILE A C 1
ATOM 1487 O O . ILE A 1 186 ? 6.936 -4.544 1.833 1.00 96.31 186 ILE A O 1
ATOM 1491 N N . ILE A 1 187 ? 6.540 -5.008 -0.335 1.00 96.31 187 ILE A N 1
ATOM 1492 C CA . ILE A 1 187 ? 7.580 -6.022 -0.487 1.00 96.31 187 ILE A CA 1
ATOM 1493 C C . ILE A 1 187 ? 8.675 -5.447 -1.365 1.00 96.31 187 ILE A C 1
ATOM 1495 O O . ILE A 1 187 ? 8.449 -5.160 -2.535 1.00 96.31 187 ILE A O 1
ATOM 1499 N N . VAL A 1 188 ? 9.873 -5.312 -0.813 1.00 97.06 188 VAL A N 1
ATOM 1500 C CA . VAL A 1 188 ? 11.062 -4.881 -1.550 1.00 97.06 188 VAL A CA 1
ATOM 1501 C C . VAL A 1 188 ? 11.946 -6.097 -1.755 1.00 97.06 188 VAL A C 1
ATOM 1503 O O . VAL A 1 188 ? 12.403 -6.685 -0.777 1.00 97.06 188 VAL A O 1
ATOM 1506 N N . ALA A 1 189 ? 12.179 -6.494 -3.001 1.00 95.31 189 ALA A N 1
ATOM 1507 C CA . ALA A 1 189 ? 12.920 -7.706 -3.325 1.00 95.31 189 ALA A CA 1
ATOM 1508 C C . ALA A 1 189 ? 13.973 -7.466 -4.404 1.00 95.31 189 ALA A C 1
ATOM 1510 O O . ALA A 1 189 ? 13.760 -6.711 -5.355 1.00 95.31 189 ALA A O 1
ATOM 1511 N N . ARG A 1 190 ? 15.106 -8.159 -4.271 1.00 93.56 190 ARG A N 1
ATOM 1512 C CA . ARG A 1 190 ? 16.161 -8.176 -5.282 1.00 93.56 190 ARG A CA 1
ATOM 1513 C C . ARG A 1 190 ? 16.144 -9.535 -5.973 1.00 93.56 190 ARG A C 1
ATOM 1515 O O . ARG A 1 190 ? 16.553 -10.526 -5.369 1.00 93.56 190 ARG A O 1
ATOM 1522 N N . PRO A 1 191 ? 15.636 -9.618 -7.209 1.00 92.06 191 PRO A N 1
ATOM 1523 C CA . PRO A 1 191 ? 15.486 -10.902 -7.861 1.00 92.06 191 PRO A CA 1
ATOM 1524 C C . PRO A 1 191 ? 16.843 -11.503 -8.238 1.00 92.06 191 PRO A C 1
ATOM 1526 O O . PRO A 1 191 ? 17.754 -10.816 -8.698 1.00 92.06 191 PRO A O 1
ATOM 1529 N N . THR A 1 192 ? 16.947 -12.818 -8.096 1.00 88.25 192 THR A N 1
ATOM 1530 C CA . THR A 1 192 ? 18.078 -13.629 -8.559 1.00 88.25 192 THR A CA 1
ATOM 1531 C C . THR A 1 192 ? 17.600 -14.648 -9.598 1.00 88.25 192 THR A C 1
ATOM 1533 O O . THR A 1 192 ? 16.428 -14.661 -9.978 1.00 88.25 192 THR A O 1
ATOM 1536 N N . MET A 1 193 ? 18.480 -15.555 -10.032 1.00 85.31 193 MET A N 1
ATOM 1537 C CA . MET A 1 193 ? 18.071 -16.713 -10.841 1.00 85.31 193 MET A CA 1
ATOM 1538 C C . MET A 1 193 ? 17.023 -17.595 -10.141 1.00 85.31 193 MET A C 1
ATOM 1540 O O . MET A 1 193 ? 16.302 -18.322 -10.817 1.00 85.31 193 MET A O 1
ATOM 1544 N N . PHE A 1 194 ? 16.910 -17.503 -8.813 1.00 88.94 194 PHE A N 1
ATOM 1545 C CA . PHE A 1 194 ? 15.918 -18.210 -8.000 1.00 88.94 194 PHE A CA 1
ATOM 1546 C C . PHE A 1 194 ? 14.696 -17.342 -7.650 1.00 88.94 194 PHE A C 1
ATOM 1548 O O . PHE A 1 194 ? 13.886 -17.721 -6.811 1.00 88.94 194 PHE A O 1
ATOM 1555 N N . GLY A 1 195 ? 14.551 -16.178 -8.289 1.00 88.56 195 GLY A N 1
ATOM 1556 C CA . GLY A 1 195 ? 13.462 -15.242 -8.038 1.00 88.56 195 GLY A CA 1
ATOM 1557 C C . GLY A 1 195 ? 13.733 -14.266 -6.880 1.00 88.56 195 GLY A C 1
ATOM 1558 O O . GLY A 1 195 ? 14.897 -14.066 -6.513 1.00 88.56 195 GLY A O 1
ATOM 1559 N N . PRO A 1 196 ? 12.678 -13.621 -6.346 1.00 92.62 196 PRO A N 1
ATOM 1560 C CA . PRO A 1 196 ? 11.280 -13.803 -6.752 1.00 92.62 196 PRO A CA 1
ATOM 1561 C C . PRO A 1 196 ? 10.992 -13.258 -8.161 1.00 92.62 196 PRO A C 1
ATOM 1563 O O . PRO A 1 196 ? 11.679 -12.364 -8.664 1.00 92.62 196 PRO A O 1
ATOM 1566 N N . LEU A 1 197 ? 9.977 -13.820 -8.817 1.00 95.25 197 LEU A N 1
ATOM 1567 C CA . LEU A 1 197 ? 9.434 -13.266 -10.056 1.00 95.25 197 LEU A CA 1
ATOM 1568 C C . LEU A 1 197 ? 8.485 -12.099 -9.720 1.00 95.25 197 LEU A C 1
ATOM 1570 O O . LEU A 1 197 ? 7.769 -12.180 -8.721 1.00 95.25 197 LEU A O 1
ATOM 1574 N N . PRO A 1 198 ? 8.450 -11.018 -10.520 1.00 96.25 198 PRO A N 1
ATOM 1575 C CA . PRO A 1 198 ? 7.525 -9.909 -10.298 1.00 96.25 198 PRO A CA 1
ATOM 1576 C C . PRO A 1 198 ? 6.058 -10.334 -10.400 1.00 96.25 198 PRO A C 1
ATOM 1578 O O . PRO A 1 198 ? 5.225 -9.713 -9.756 1.00 96.25 198 PRO A O 1
ATOM 1581 N N . GLU A 1 199 ? 5.742 -11.383 -11.162 1.00 96.56 199 GLU A N 1
ATOM 1582 C CA . GLU A 1 199 ? 4.418 -12.011 -11.195 1.00 96.56 199 GLU A CA 1
ATOM 1583 C C . GLU A 1 199 ? 4.046 -12.572 -9.818 1.00 96.56 199 GLU A C 1
ATOM 1585 O O . GLU A 1 199 ? 3.025 -12.190 -9.267 1.00 96.56 199 GLU A O 1
ATOM 1590 N N . SER A 1 200 ? 4.935 -13.350 -9.192 1.00 95.06 200 SER A N 1
ATOM 1591 C CA . SER A 1 200 ? 4.693 -13.884 -7.846 1.00 95.06 200 SER A CA 1
ATOM 1592 C C . SER A 1 200 ? 4.545 -12.779 -6.800 1.00 95.06 200 SER A C 1
ATOM 1594 O O . SER A 1 200 ? 3.707 -12.873 -5.915 1.00 95.06 200 SER A O 1
ATOM 1596 N N . ILE A 1 201 ? 5.343 -11.707 -6.892 1.00 96.12 201 ILE A N 1
ATOM 1597 C CA . ILE A 1 201 ? 5.169 -10.551 -6.000 1.00 96.12 201 ILE A CA 1
ATOM 1598 C C . ILE A 1 201 ? 3.834 -9.850 -6.269 1.00 96.12 201 ILE A C 1
ATOM 1600 O O . ILE A 1 201 ? 3.202 -9.404 -5.317 1.00 96.12 201 ILE A O 1
ATOM 1604 N N . TYR A 1 202 ? 3.405 -9.750 -7.532 1.00 96.94 202 TYR A N 1
ATOM 1605 C CA . TYR A 1 202 ? 2.115 -9.167 -7.895 1.00 96.94 202 TYR A CA 1
ATOM 1606 C C . TYR A 1 202 ? 0.954 -9.948 -7.281 1.00 96.94 202 TYR A C 1
ATOM 1608 O O . TYR A 1 202 ? 0.118 -9.319 -6.645 1.00 96.94 202 TYR A O 1
ATOM 1616 N N . ASP A 1 203 ? 0.935 -11.275 -7.407 1.00 95.81 203 ASP A N 1
ATOM 1617 C CA . ASP A 1 203 ? -0.140 -12.125 -6.873 1.00 95.81 203 ASP A CA 1
ATOM 1618 C C . ASP A 1 203 ? -0.291 -11.923 -5.356 1.00 95.81 203 ASP A C 1
ATOM 1620 O O . ASP A 1 203 ? -1.365 -11.591 -4.855 1.00 95.81 203 ASP A O 1
ATOM 1624 N N . ILE A 1 204 ? 0.837 -11.952 -4.641 1.00 93.62 204 ILE A N 1
ATOM 1625 C CA . ILE A 1 204 ? 0.919 -11.733 -3.193 1.00 93.62 204 ILE A CA 1
ATOM 1626 C C . ILE A 1 204 ? 0.306 -10.389 -2.765 1.00 93.62 204 ILE A C 1
ATOM 1628 O O . ILE A 1 204 ? -0.440 -10.335 -1.783 1.00 93.62 204 ILE A O 1
ATOM 1632 N N . VAL A 1 205 ? 0.637 -9.295 -3.463 1.00 95.50 205 VAL A N 1
ATOM 1633 C CA . VAL A 1 205 ? 0.148 -7.950 -3.102 1.00 95.50 205 VAL A CA 1
ATOM 1634 C C . VAL A 1 205 ? -1.252 -7.654 -3.641 1.00 95.50 205 VAL A C 1
ATOM 1636 O O . VAL A 1 205 ? -1.973 -6.845 -3.057 1.00 95.50 205 VAL A O 1
ATOM 1639 N N . HIS A 1 206 ? -1.642 -8.300 -4.739 1.00 95.06 206 HIS A N 1
ATOM 1640 C CA . HIS A 1 206 ? -2.987 -8.253 -5.306 1.00 95.06 206 HIS A CA 1
ATOM 1641 C C . HIS A 1 206 ? -3.991 -8.849 -4.318 1.00 95.06 206 HIS A C 1
ATOM 1643 O O . HIS A 1 206 ? -4.971 -8.201 -3.947 1.00 95.06 206 HIS A O 1
ATOM 1649 N N . GLU A 1 207 ? -3.704 -10.051 -3.820 1.00 92.75 207 GLU A N 1
ATOM 1650 C CA . GLU A 1 207 ? -4.587 -10.753 -2.893 1.00 92.75 207 GLU A CA 1
ATOM 1651 C C . GLU A 1 207 ? -4.700 -10.063 -1.533 1.00 92.75 207 GLU A C 1
ATOM 1653 O O . GLU A 1 207 ? -5.781 -10.064 -0.933 1.00 92.75 207 GLU A O 1
ATOM 1658 N N . SER A 1 208 ? -3.615 -9.444 -1.051 1.00 92.31 208 SER A N 1
ATOM 1659 C CA . SER A 1 208 ? -3.612 -8.763 0.247 1.00 92.31 208 SER A CA 1
ATOM 1660 C C . SER A 1 208 ? -4.309 -7.397 0.212 1.00 92.31 208 SER A C 1
ATOM 1662 O O . SER A 1 208 ? -4.902 -6.978 1.207 1.00 92.31 208 SER A O 1
ATOM 1664 N N . LEU A 1 209 ? -4.347 -6.711 -0.940 1.00 94.31 209 LEU A N 1
ATOM 1665 C CA . LEU A 1 209 ? -4.881 -5.346 -1.047 1.00 94.31 209 LEU A CA 1
ATOM 1666 C C . LEU A 1 209 ? -6.330 -5.198 -0.552 1.00 94.31 209 LEU A C 1
ATOM 1668 O O . LEU A 1 209 ? -6.684 -4.150 -0.004 1.00 94.31 209 LEU A O 1
ATOM 1672 N N . LYS A 1 210 ? -7.168 -6.230 -0.714 1.00 94.25 210 LYS A N 1
ATOM 1673 C CA . LYS A 1 210 ? -8.563 -6.207 -0.243 1.00 94.25 210 LYS A CA 1
ATOM 1674 C C . LYS A 1 210 ? -8.661 -5.939 1.261 1.00 94.25 210 LYS A C 1
ATOM 1676 O O . LYS A 1 210 ? -9.495 -5.139 1.673 1.00 94.25 210 LYS A O 1
ATOM 1681 N N . TYR A 1 211 ? -7.774 -6.525 2.067 1.00 94.19 211 TYR A N 1
ATOM 1682 C CA . TYR A 1 211 ? -7.776 -6.339 3.518 1.00 94.19 211 TYR A CA 1
ATOM 1683 C C . TYR A 1 211 ? -7.393 -4.916 3.897 1.00 94.19 211 TYR A C 1
ATOM 1685 O O . TYR A 1 211 ? -8.001 -4.333 4.791 1.00 94.19 211 TYR A O 1
ATOM 1693 N N . ARG A 1 212 ? -6.457 -4.311 3.159 1.00 94.06 212 ARG A N 1
ATOM 1694 C CA . ARG A 1 212 ? -6.078 -2.910 3.365 1.00 94.06 212 ARG A CA 1
ATOM 1695 C C . ARG A 1 212 ? -7.229 -1.951 3.064 1.00 94.06 212 ARG A C 1
ATOM 1697 O O . ARG A 1 212 ? -7.427 -1.013 3.827 1.00 94.06 212 ARG A O 1
ATOM 1704 N N . LYS A 1 213 ? -7.993 -2.200 1.993 1.00 95.44 213 LYS A N 1
ATOM 1705 C CA . LYS A 1 213 ? -9.196 -1.419 1.652 1.00 95.44 213 LYS A CA 1
ATOM 1706 C C . LYS A 1 213 ? -10.286 -1.574 2.711 1.00 95.44 213 LYS A C 1
ATOM 1708 O O . LYS A 1 213 ? -10.783 -0.570 3.201 1.00 95.44 213 LYS A O 1
ATOM 1713 N N . MET A 1 214 ? -10.612 -2.813 3.096 1.00 96.56 214 MET A N 1
ATOM 1714 C CA . MET A 1 214 ? -11.617 -3.083 4.134 1.00 96.56 214 MET A CA 1
ATOM 1715 C C . MET A 1 214 ? -11.251 -2.416 5.461 1.00 96.56 214 MET A C 1
ATOM 1717 O O . MET A 1 214 ? -12.083 -1.742 6.058 1.00 96.56 214 MET A O 1
ATOM 1721 N N . ALA A 1 215 ? -10.004 -2.577 5.909 1.00 95.81 215 ALA A N 1
ATOM 1722 C CA . ALA A 1 215 ? -9.555 -2.032 7.182 1.00 95.81 215 ALA A CA 1
ATOM 1723 C C . ALA A 1 215 ? -9.522 -0.498 7.185 1.00 95.81 215 ALA A C 1
ATOM 1725 O O . ALA A 1 215 ? -9.842 0.097 8.206 1.00 95.81 215 ALA A O 1
ATOM 1726 N N . HIS A 1 216 ? -9.182 0.137 6.058 1.00 95.56 216 HIS A N 1
ATOM 1727 C CA . HIS A 1 216 ? -9.241 1.591 5.943 1.00 95.56 216 HIS A CA 1
ATOM 1728 C C . HIS A 1 216 ? -10.686 2.089 5.993 1.00 95.56 216 HIS A C 1
ATOM 1730 O O . HIS A 1 216 ? -10.994 2.937 6.813 1.00 95.56 216 HIS A O 1
ATOM 1736 N N . THR A 1 217 ? -11.606 1.515 5.213 1.00 96.88 217 THR A N 1
ATOM 1737 C CA . THR A 1 217 ? -13.011 1.948 5.262 1.00 96.88 217 THR A CA 1
ATOM 1738 C C . THR A 1 217 ? -13.630 1.720 6.646 1.00 96.88 217 THR A C 1
ATOM 1740 O O . THR A 1 217 ? -14.362 2.574 7.134 1.00 96.88 217 THR A O 1
ATOM 1743 N N . ALA A 1 218 ? -13.304 0.610 7.315 1.00 97.44 218 ALA A N 1
ATOM 1744 C CA . ALA A 1 218 ? -13.754 0.349 8.683 1.00 97.44 218 ALA A CA 1
ATOM 1745 C C . ALA A 1 218 ? -13.167 1.342 9.708 1.00 97.44 218 ALA A C 1
ATOM 1747 O O . ALA A 1 218 ? -13.871 1.751 10.631 1.00 97.44 218 ALA A O 1
ATOM 1748 N N . GLU A 1 219 ? -11.907 1.755 9.541 1.00 96.69 219 GLU A N 1
ATOM 1749 C CA . GLU A 1 219 ? -11.266 2.806 10.344 1.00 96.69 219 GLU A CA 1
ATOM 1750 C C . GLU A 1 219 ? -11.980 4.156 10.173 1.00 96.69 219 GLU A C 1
ATOM 1752 O O . GLU A 1 219 ? -12.292 4.806 11.169 1.00 96.69 219 GLU A O 1
ATOM 1757 N N . GLU A 1 220 ? -12.330 4.532 8.938 1.00 96.19 220 GLU A N 1
ATOM 1758 C CA . GLU A 1 220 ? -13.072 5.767 8.649 1.00 96.19 220 GLU A CA 1
ATOM 1759 C C . GLU A 1 220 ? -14.486 5.752 9.255 1.00 96.19 220 GLU A C 1
ATOM 1761 O O . GLU A 1 220 ? -14.920 6.751 9.831 1.00 96.19 220 GLU A O 1
ATOM 1766 N N . ILE A 1 221 ? -15.188 4.610 9.185 1.00 97.56 221 ILE A N 1
ATOM 1767 C CA . ILE A 1 221 ? -16.503 4.435 9.827 1.00 97.56 221 ILE A CA 1
ATOM 1768 C C . ILE A 1 221 ? -16.387 4.572 11.344 1.00 97.56 221 ILE A C 1
ATOM 1770 O O . ILE A 1 221 ? -17.145 5.306 11.972 1.00 97.56 221 ILE A O 1
ATOM 1774 N N . THR A 1 222 ? -15.400 3.895 11.927 1.00 97.56 222 THR A N 1
ATOM 1775 C CA . THR A 1 222 ? -15.138 3.952 13.368 1.00 97.56 222 THR A CA 1
ATOM 1776 C C . THR A 1 222 ? -14.870 5.383 13.817 1.00 97.56 222 THR A C 1
ATOM 1778 O O . THR A 1 222 ? -15.399 5.812 14.838 1.00 97.56 222 THR A O 1
ATOM 1781 N N . ARG A 1 223 ? -14.081 6.141 13.047 1.00 95.75 223 ARG A N 1
ATOM 1782 C CA . ARG A 1 223 ? -13.710 7.511 13.394 1.00 95.75 223 ARG A CA 1
ATOM 1783 C C . ARG A 1 223 ? -14.915 8.434 13.515 1.00 95.75 223 ARG A C 1
ATOM 1785 O O . ARG A 1 223 ? -15.034 9.109 14.532 1.00 95.75 223 ARG A O 1
ATOM 1792 N N . TYR A 1 224 ? -15.800 8.469 12.520 1.00 95.06 224 TYR A N 1
ATOM 1793 C CA . TYR A 1 224 ? -16.929 9.394 12.610 1.00 95.06 224 TYR A CA 1
ATOM 1794 C C . TYR A 1 224 ? -17.955 8.953 13.665 1.00 95.06 224 TYR A C 1
ATOM 1796 O O . TYR A 1 224 ? -18.623 9.805 14.233 1.00 95.06 224 TYR A O 1
ATOM 1804 N N . ILE A 1 225 ? -18.067 7.653 13.975 1.00 96.81 225 ILE A N 1
ATOM 1805 C CA . ILE A 1 225 ? -18.922 7.176 15.077 1.00 96.81 225 ILE A CA 1
ATOM 1806 C C . ILE A 1 225 ? -18.338 7.592 16.433 1.00 96.81 225 ILE A C 1
ATOM 1808 O O . ILE A 1 225 ? -19.078 8.033 17.309 1.00 96.81 225 ILE A O 1
ATOM 1812 N N . LEU A 1 226 ? -17.015 7.485 16.608 1.00 96.56 226 LEU A N 1
ATOM 1813 C CA . LEU A 1 226 ? -16.321 7.984 17.800 1.00 96.56 226 LEU A CA 1
ATOM 1814 C C . LEU A 1 226 ? -16.562 9.486 18.005 1.00 96.56 226 LEU A C 1
ATOM 1816 O O . LEU A 1 226 ? -16.811 9.925 19.128 1.00 96.56 226 LEU A O 1
ATOM 1820 N N . GLU A 1 227 ? -16.542 10.257 16.923 1.00 95.00 227 GLU A N 1
ATOM 1821 C CA . GLU A 1 227 ? -16.843 11.686 16.954 1.00 95.00 227 GLU A CA 1
ATOM 1822 C C . GLU A 1 227 ? -18.315 11.955 17.308 1.00 95.00 227 GLU A C 1
ATOM 1824 O O . GLU A 1 227 ? -18.594 12.644 18.289 1.00 95.00 227 GLU A O 1
ATOM 1829 N N . ASP A 1 228 ? -19.252 11.370 16.556 1.00 94.56 228 ASP A N 1
ATOM 1830 C CA . ASP A 1 228 ? -20.689 11.645 16.669 1.00 94.56 228 ASP A CA 1
ATOM 1831 C C . ASP A 1 228 ? -21.283 11.173 18.007 1.00 94.56 228 ASP A C 1
ATOM 1833 O O . ASP A 1 228 ? -22.087 11.883 18.616 1.00 94.56 228 ASP A O 1
ATOM 1837 N N . ASN A 1 229 ? -20.904 9.973 18.463 1.00 95.44 229 ASN A N 1
ATOM 1838 C CA . ASN A 1 229 ? -21.549 9.315 19.603 1.00 95.44 229 ASN A CA 1
ATOM 1839 C C . ASN A 1 229 ? -20.793 9.528 20.918 1.00 95.44 229 ASN A C 1
ATOM 1841 O O . ASN A 1 229 ? -21.417 9.555 21.979 1.00 95.44 229 ASN A O 1
ATOM 1845 N N . TYR A 1 230 ? -19.467 9.681 20.859 1.00 94.69 230 TYR A N 1
ATOM 1846 C CA . TYR A 1 230 ? -18.612 9.735 22.049 1.00 94.69 230 TYR A CA 1
ATOM 1847 C C . TYR A 1 230 ? -17.865 11.067 22.202 1.00 94.69 230 TYR A C 1
ATOM 1849 O O . TYR A 1 230 ? -17.256 11.303 23.244 1.00 94.69 230 TYR A O 1
ATOM 1857 N N . GLY A 1 231 ? -17.918 11.966 21.209 1.00 94.19 231 GLY A N 1
ATOM 1858 C CA . GLY A 1 231 ? -17.190 13.237 21.250 1.00 94.19 231 GLY A CA 1
ATOM 1859 C C . GLY A 1 231 ? -15.669 13.056 21.262 1.00 94.19 231 GLY A C 1
ATOM 1860 O O . GLY A 1 231 ? -14.953 13.891 21.816 1.00 94.19 231 GLY A O 1
ATOM 1861 N N . ILE A 1 232 ? -15.180 11.951 20.693 1.00 95.00 232 ILE A N 1
ATOM 1862 C CA . ILE A 1 232 ? -13.760 11.615 20.609 1.00 95.00 232 ILE A CA 1
ATOM 1863 C C . ILE A 1 232 ? -13.246 12.047 19.234 1.00 95.00 232 ILE A C 1
ATOM 1865 O O . ILE A 1 232 ? -13.576 11.452 18.208 1.00 95.00 232 ILE A O 1
ATOM 1869 N N . TYR A 1 233 ? -12.394 13.068 19.227 1.00 93.00 233 TYR A N 1
ATOM 1870 C CA . TYR A 1 233 ? -11.877 13.700 18.012 1.00 93.00 233 TYR A CA 1
ATOM 1871 C C . TYR A 1 233 ? -10.475 13.176 17.640 1.00 93.00 233 TYR A C 1
ATOM 1873 O O . TYR A 1 233 ? -9.804 12.576 18.486 1.00 93.00 233 TYR A O 1
ATOM 1881 N N . PRO A 1 234 ? -9.992 13.417 16.402 1.00 88.75 234 PRO A N 1
ATOM 1882 C CA . PRO A 1 234 ? -8.678 12.950 15.942 1.00 88.75 234 PRO A CA 1
ATOM 1883 C C . PRO A 1 234 ? -7.483 13.379 16.807 1.00 88.75 234 PRO A C 1
ATOM 1885 O O . PRO A 1 234 ? -6.460 12.707 16.790 1.00 88.75 234 PRO A O 1
ATOM 1888 N N . ASP A 1 235 ? -7.600 14.442 17.607 1.00 92.81 235 ASP A N 1
ATOM 1889 C CA . ASP A 1 235 ? -6.537 14.875 18.528 1.00 92.81 235 ASP A CA 1
ATOM 1890 C C . ASP A 1 235 ? -6.333 13.919 19.725 1.00 92.81 235 ASP A C 1
ATOM 1892 O O . ASP A 1 235 ? -5.306 13.982 20.406 1.00 92.81 235 ASP A O 1
ATOM 1896 N N . SER A 1 236 ? -7.283 13.015 19.992 1.00 93.50 236 SER A N 1
ATOM 1897 C CA . SER A 1 236 ? -7.212 12.060 21.108 1.00 93.50 236 SER A CA 1
ATOM 1898 C C . SER A 1 236 ? -6.376 10.812 20.799 1.00 93.50 236 SER A C 1
ATOM 1900 O O . SER A 1 236 ? -5.984 10.090 21.724 1.00 93.50 236 SER A O 1
ATOM 1902 N N . TYR A 1 237 ? -6.091 10.530 19.525 1.00 94.62 237 TYR A N 1
ATOM 1903 C CA . TYR A 1 237 ? -5.398 9.313 19.107 1.00 94.62 237 TYR A CA 1
ATOM 1904 C C . TYR A 1 237 ? -4.586 9.497 17.824 1.00 94.62 237 TYR A C 1
ATOM 1906 O O . TYR A 1 237 ? -4.740 10.457 17.084 1.00 94.62 237 TYR A O 1
ATOM 1914 N N . TYR A 1 238 ? -3.727 8.529 17.519 1.00 92.69 238 TYR A N 1
ATOM 1915 C CA . TYR A 1 238 ? -3.079 8.440 16.211 1.00 92.69 238 TYR A CA 1
ATOM 1916 C C . TYR A 1 238 ? -3.160 7.026 15.641 1.00 92.69 238 TYR A C 1
ATOM 1918 O O . TYR A 1 238 ? -3.355 6.042 16.359 1.00 92.69 238 TYR A O 1
ATOM 1926 N N . PHE A 1 239 ? -3.000 6.929 14.323 1.00 90.88 239 PHE A N 1
ATOM 1927 C CA . PHE A 1 239 ? -3.161 5.680 13.588 1.00 90.88 239 PHE A CA 1
ATOM 1928 C C . PHE A 1 239 ? -1.907 4.807 13.635 1.00 90.88 239 PHE A C 1
ATOM 1930 O O . PHE A 1 239 ? -0.772 5.280 13.507 1.00 90.88 239 PHE A O 1
ATOM 1937 N N . SER A 1 240 ? -2.120 3.501 13.741 1.00 89.31 240 SER A N 1
ATOM 1938 C CA . SER A 1 240 ? -1.095 2.482 13.552 1.00 89.31 240 SER A CA 1
ATOM 1939 C C . SER A 1 240 ? -1.669 1.295 12.775 1.00 89.31 240 SER A C 1
ATOM 1941 O O . SER A 1 240 ? -2.873 1.048 12.776 1.00 89.31 240 SER A O 1
ATOM 1943 N N . ASP A 1 241 ? -0.802 0.573 12.070 1.00 86.75 241 ASP A N 1
ATOM 1944 C CA . ASP A 1 241 ? -1.206 -0.491 11.156 1.00 86.75 241 ASP A CA 1
ATOM 1945 C C . ASP A 1 241 ? -0.955 -1.870 11.784 1.00 86.75 241 ASP A C 1
ATOM 1947 O O . ASP A 1 241 ? 0.078 -2.115 12.411 1.00 86.75 241 ASP A O 1
ATOM 1951 N N . ILE A 1 242 ? -1.894 -2.791 11.568 1.00 90.44 242 ILE A N 1
ATOM 1952 C CA . ILE A 1 242 ? -1.776 -4.216 11.892 1.00 90.44 242 ILE A CA 1
ATOM 1953 C C . ILE A 1 242 ? -2.273 -5.027 10.692 1.00 90.44 242 ILE A C 1
ATOM 1955 O O . ILE A 1 242 ? -3.073 -4.536 9.897 1.00 90.44 242 ILE A O 1
ATOM 1959 N N . ARG A 1 243 ? -1.812 -6.274 10.538 1.00 89.69 243 ARG A N 1
ATOM 1960 C CA . ARG A 1 243 ? -2.296 -7.130 9.446 1.00 89.69 243 ARG A CA 1
ATOM 1961 C C . ARG A 1 243 ? -3.802 -7.387 9.551 1.00 89.69 243 ARG A C 1
ATOM 1963 O O . ARG A 1 243 ? -4.298 -7.704 10.633 1.00 89.69 243 ARG A O 1
ATOM 1970 N N . ASN A 1 244 ? -4.505 -7.319 8.431 1.00 92.69 244 ASN A N 1
ATOM 1971 C CA . ASN A 1 244 ? -5.945 -7.463 8.266 1.00 92.69 244 ASN A CA 1
ATOM 1972 C C . ASN A 1 244 ? -6.745 -6.642 9.289 1.00 92.69 244 ASN A C 1
ATOM 1974 O O . ASN A 1 244 ? -7.709 -7.146 9.866 1.00 92.69 244 ASN A O 1
ATOM 1978 N N . GLY A 1 245 ? -6.319 -5.412 9.577 1.00 93.88 245 GLY A N 1
ATOM 1979 C CA . GLY A 1 245 ? -6.949 -4.600 10.609 1.00 93.88 245 GLY A CA 1
ATOM 1980 C C . GLY A 1 245 ? -6.337 -3.217 10.754 1.00 93.88 245 GLY A C 1
ATOM 1981 O O . GLY A 1 245 ? -5.543 -2.779 9.925 1.00 93.88 245 GLY A O 1
ATOM 1982 N N . PHE A 1 246 ? -6.724 -2.510 11.804 1.00 95.19 246 PHE A N 1
ATOM 1983 C CA . PHE A 1 246 ? -6.259 -1.168 12.123 1.00 95.19 246 PHE A CA 1
ATOM 1984 C C . PHE A 1 246 ? -6.150 -0.955 13.627 1.00 95.19 246 PHE A C 1
ATOM 1986 O O . PHE A 1 246 ? -6.736 -1.708 14.409 1.00 95.19 246 PHE A O 1
ATOM 1993 N N . VAL A 1 247 ? -5.388 0.064 14.025 1.00 95.38 247 VAL A N 1
ATOM 1994 C CA . VAL A 1 247 ? -5.192 0.412 15.431 1.00 95.38 247 VAL A CA 1
ATOM 1995 C C . VAL A 1 247 ? -5.334 1.918 15.626 1.00 95.38 247 VAL A C 1
ATOM 1997 O O . VAL A 1 247 ? -4.586 2.694 15.027 1.00 95.38 247 VAL A O 1
ATOM 2000 N N . LEU A 1 248 ? -6.236 2.316 16.522 1.00 96.31 248 LEU A N 1
ATOM 2001 C CA . LEU A 1 248 ? -6.289 3.674 17.062 1.00 96.31 248 LEU A CA 1
ATOM 2002 C C . LEU A 1 248 ? -5.560 3.687 18.405 1.00 96.31 248 LEU A C 1
ATOM 2004 O O . LEU A 1 248 ? -5.939 2.963 19.327 1.00 96.31 248 LEU A O 1
ATOM 2008 N N . LYS A 1 249 ? -4.485 4.472 18.502 1.00 96.38 249 LYS A N 1
ATOM 2009 C CA . LYS A 1 249 ? -3.664 4.599 19.710 1.00 96.38 249 LYS A CA 1
ATOM 2010 C C . LYS A 1 249 ? -4.035 5.864 20.468 1.00 96.38 249 LYS A C 1
ATOM 2012 O O . LYS A 1 249 ? -3.574 6.946 20.111 1.00 96.38 249 LYS A O 1
ATOM 2017 N N . PHE A 1 250 ? -4.840 5.717 21.511 1.00 96.62 250 PHE A N 1
ATOM 2018 C CA . PHE A 1 250 ? -5.276 6.809 22.373 1.00 96.62 250 PHE A CA 1
ATOM 2019 C C . PHE A 1 250 ? -4.167 7.247 23.327 1.00 96.62 250 PHE A C 1
ATOM 2021 O O . PHE A 1 250 ? -3.526 6.413 23.978 1.00 96.62 250 PHE A O 1
ATOM 2028 N N . TYR A 1 251 ? -3.949 8.560 23.426 1.00 93.88 251 TYR A N 1
ATOM 2029 C CA . TYR A 1 251 ? -2.966 9.135 24.351 1.00 93.88 251 TYR A CA 1
ATOM 2030 C C . TYR A 1 251 ? -3.371 8.950 25.816 1.00 93.88 251 TYR A C 1
ATOM 2032 O O . TYR A 1 251 ? -2.509 8.774 26.676 1.00 93.88 251 TYR A O 1
ATOM 2040 N N . ASN A 1 252 ? -4.677 8.972 26.082 1.00 89.50 252 ASN A N 1
ATOM 2041 C CA . ASN A 1 252 ? -5.272 8.754 27.393 1.00 89.50 252 ASN A CA 1
ATOM 2042 C C . ASN A 1 252 ? -6.193 7.530 27.360 1.00 89.50 252 ASN A C 1
ATOM 2044 O O . ASN A 1 252 ? -6.509 6.995 26.299 1.00 89.50 252 ASN A O 1
ATOM 2048 N N . HIS A 1 253 ? -6.603 7.062 28.534 1.00 86.25 253 HIS A N 1
ATOM 2049 C CA . HIS A 1 253 ? -7.648 6.052 28.621 1.00 86.25 253 HIS A CA 1
ATOM 2050 C C . HIS A 1 253 ? -9.006 6.719 28.387 1.00 86.25 253 HIS A C 1
ATOM 2052 O O . HIS A 1 253 ? -9.433 7.521 29.215 1.00 86.25 253 HIS A O 1
ATOM 2058 N N . GLU A 1 254 ? -9.646 6.399 27.266 1.00 86.44 254 GLU A N 1
ATOM 2059 C CA . GLU A 1 254 ? -11.008 6.836 26.954 1.00 86.44 254 GLU A CA 1
ATOM 2060 C C . GLU A 1 254 ? -12.012 5.787 27.447 1.00 86.44 254 GLU A C 1
ATOM 2062 O O . GLU A 1 254 ? -11.796 4.584 27.273 1.00 86.44 254 GLU A O 1
ATOM 2067 N N . GLU A 1 255 ? -13.113 6.233 28.051 1.00 86.44 255 GLU A N 1
ATOM 2068 C CA . GLU A 1 255 ? -14.182 5.354 28.533 1.00 86.44 255 GLU A CA 1
ATOM 2069 C C . GLU A 1 255 ? -15.331 5.316 27.516 1.00 86.44 255 GLU A C 1
ATOM 2071 O O . GLU A 1 255 ? -16.128 6.247 27.421 1.00 86.44 255 GLU A O 1
ATOM 2076 N N . PHE A 1 256 ? -15.425 4.224 26.759 1.00 91.06 256 PHE A N 1
ATOM 2077 C CA . PHE A 1 256 ? -16.564 3.913 25.894 1.00 91.06 256 PHE A CA 1
ATOM 2078 C C . PHE A 1 256 ? -16.795 2.400 25.842 1.00 91.06 256 PHE A C 1
ATOM 2080 O O . PHE A 1 256 ? -15.873 1.607 26.060 1.00 91.06 256 PHE A O 1
ATOM 2087 N N . ASP A 1 257 ? -18.031 1.988 25.562 1.00 94.25 257 ASP A N 1
ATOM 2088 C CA . ASP A 1 257 ? -18.362 0.575 25.403 1.00 94.25 257 ASP A CA 1
ATOM 2089 C C . ASP A 1 257 ? -17.926 0.095 24.008 1.00 94.25 257 ASP A C 1
ATOM 2091 O O . ASP A 1 257 ? -18.468 0.498 22.979 1.00 94.25 257 ASP A O 1
ATOM 2095 N N . ILE A 1 258 ? -16.912 -0.774 23.968 1.00 95.75 258 ILE A N 1
ATOM 2096 C CA . ILE A 1 258 ? -16.374 -1.322 22.714 1.00 95.75 258 ILE A CA 1
ATOM 2097 C C . ILE A 1 258 ? -17.415 -2.187 21.992 1.00 95.75 258 ILE A C 1
ATOM 2099 O O . ILE A 1 258 ? -17.400 -2.254 20.763 1.00 95.75 258 ILE A O 1
ATOM 2103 N N . GLN A 1 259 ? -18.306 -2.865 22.721 1.00 95.94 259 GLN A N 1
ATOM 2104 C CA . GLN A 1 259 ? -19.359 -3.668 22.108 1.00 95.94 259 GLN A CA 1
ATOM 2105 C C . GLN A 1 259 ? -20.405 -2.770 21.445 1.00 95.94 259 GLN A C 1
ATOM 2107 O O . GLN A 1 259 ? -20.767 -3.029 20.303 1.00 95.94 259 GLN A O 1
ATOM 2112 N N . GLU A 1 260 ? -20.817 -1.688 22.106 1.00 96.88 260 GLU A N 1
ATOM 2113 C CA . GLU A 1 260 ? -21.727 -0.694 21.519 1.00 96.88 260 GLU A CA 1
ATOM 2114 C C . GLU A 1 260 ? -21.115 -0.020 20.277 1.00 96.88 260 GLU A C 1
ATOM 2116 O O . GLU A 1 260 ? -21.782 0.128 19.247 1.00 96.88 260 GLU A O 1
ATOM 2121 N N . LEU A 1 261 ? -19.822 0.322 20.334 1.00 97.81 261 LEU A N 1
ATOM 2122 C CA . LEU A 1 261 ? -19.086 0.845 19.183 1.00 97.81 261 LEU A CA 1
ATOM 2123 C C . LEU A 1 261 ? -19.029 -0.180 18.039 1.00 97.81 261 LEU A C 1
ATOM 2125 O O . LEU A 1 261 ? -19.246 0.179 16.882 1.00 97.81 261 LEU A O 1
ATOM 2129 N N . GLU A 1 262 ? -18.755 -1.454 18.340 1.00 97.94 262 GLU A N 1
ATOM 2130 C CA . GLU A 1 262 ? -18.751 -2.527 17.341 1.00 97.94 262 GLU A CA 1
ATOM 2131 C C . GLU A 1 262 ? -20.108 -2.668 16.654 1.00 97.94 262 GLU A C 1
ATOM 2133 O O . GLU A 1 262 ? -20.162 -2.776 15.428 1.00 97.94 262 GLU A O 1
ATOM 2138 N N . ASP A 1 263 ? -21.183 -2.673 17.439 1.00 98.00 263 ASP A N 1
ATOM 2139 C CA . ASP A 1 263 ? -22.546 -2.832 16.944 1.00 98.00 263 ASP A CA 1
ATOM 2140 C C . ASP A 1 263 ? -22.936 -1.642 16.055 1.00 98.00 263 ASP A C 1
ATOM 2142 O O . ASP A 1 263 ? -23.490 -1.843 14.975 1.00 98.00 263 ASP A O 1
ATOM 2146 N N . SER A 1 264 ? -22.529 -0.424 16.428 1.00 98.06 264 SER A N 1
ATOM 2147 C CA . SER A 1 264 ? -22.729 0.789 15.622 1.00 98.06 264 SER A CA 1
ATOM 2148 C C . SER A 1 264 ? -21.981 0.731 14.282 1.00 98.06 264 SER A C 1
ATOM 2150 O O . SER A 1 264 ? -22.537 1.056 13.232 1.00 98.06 264 SER A O 1
ATOM 2152 N N . VAL A 1 265 ? -20.718 0.284 14.279 1.00 98.06 265 VAL A N 1
ATOM 2153 C CA . VAL A 1 265 ? -19.941 0.117 13.035 1.00 98.06 265 VAL A CA 1
ATOM 2154 C C . VAL A 1 265 ? -20.568 -0.963 12.148 1.00 98.06 265 VAL A C 1
ATOM 2156 O O . VAL A 1 265 ? -20.674 -0.785 10.933 1.00 98.06 265 VAL A O 1
ATOM 2159 N N . LYS A 1 266 ? -21.009 -2.080 12.739 1.00 98.31 266 LYS A N 1
ATOM 2160 C CA . LYS A 1 266 ? -21.693 -3.159 12.013 1.00 98.31 266 LYS A CA 1
ATOM 2161 C C . LYS A 1 266 ? -23.015 -2.701 11.414 1.00 98.31 266 LYS A C 1
ATOM 2163 O O . LYS A 1 266 ? -23.290 -3.051 10.273 1.00 98.31 266 LYS A O 1
ATOM 2168 N N . GLU A 1 267 ? -23.778 -1.866 12.112 1.00 98.06 267 GLU A N 1
ATOM 2169 C CA . GLU A 1 267 ? -25.017 -1.299 11.578 1.00 98.06 267 GLU A CA 1
ATOM 2170 C C . GLU A 1 267 ? -24.762 -0.504 1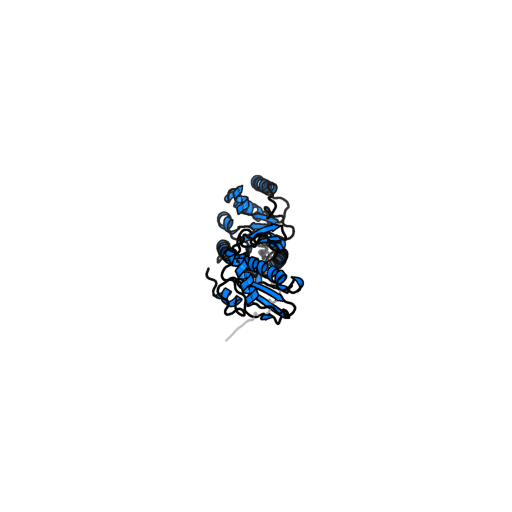0.287 1.00 98.06 267 GLU A C 1
ATOM 2172 O O . GLU A 1 267 ? -25.471 -0.681 9.299 1.00 98.06 267 GLU A O 1
ATOM 2177 N N . VAL A 1 268 ? -23.703 0.310 10.239 1.00 97.44 268 VAL A N 1
ATOM 2178 C CA . VAL A 1 268 ? -23.298 1.026 9.013 1.00 97.44 268 VAL A CA 1
ATOM 2179 C C . VAL A 1 268 ? -22.875 0.060 7.900 1.00 97.44 268 VAL A C 1
ATOM 2181 O O . VAL A 1 268 ? -23.191 0.268 6.722 1.00 97.44 268 VAL A O 1
ATOM 2184 N N . ILE A 1 269 ? -22.147 -1.004 8.245 1.00 97.94 269 ILE A N 1
ATOM 2185 C CA . ILE A 1 269 ? -21.755 -2.047 7.288 1.00 97.94 269 ILE A CA 1
ATOM 2186 C C . ILE A 1 269 ? -23.001 -2.708 6.682 1.00 97.94 269 ILE A C 1
ATOM 2188 O O . ILE A 1 269 ? -23.106 -2.798 5.456 1.00 97.94 269 ILE A O 1
ATOM 2192 N N . ASP A 1 270 ? -23.980 -3.059 7.515 1.00 97.88 270 ASP A N 1
ATOM 2193 C CA . ASP A 1 270 ? -25.222 -3.739 7.131 1.00 97.88 270 ASP A CA 1
ATOM 2194 C C . ASP A 1 270 ? -26.192 -2.842 6.336 1.00 97.88 270 ASP A C 1
ATOM 2196 O O . ASP A 1 270 ? -27.081 -3.337 5.639 1.00 97.88 270 ASP A O 1
ATOM 2200 N N . GLN A 1 271 ? -25.998 -1.519 6.358 1.00 97.62 271 GLN A N 1
ATOM 2201 C CA . GLN A 1 271 ? -26.721 -0.583 5.488 1.00 97.62 271 GLN A CA 1
ATOM 2202 C C . GLN A 1 271 ? -26.260 -0.631 4.020 1.00 97.62 271 GLN A C 1
ATOM 2204 O O . GLN A 1 271 ? -26.938 -0.076 3.152 1.00 97.62 271 GLN A O 1
ATOM 2209 N N . HIS A 1 272 ? -25.137 -1.294 3.716 1.00 97.81 272 HIS A N 1
ATOM 2210 C CA . HIS A 1 272 ? -24.616 -1.482 2.355 1.00 97.81 272 HIS A CA 1
ATOM 2211 C C . HIS A 1 272 ? -24.470 -0.170 1.561 1.00 97.81 272 HIS A C 1
ATOM 2213 O O . HIS A 1 272 ? -24.842 -0.078 0.382 1.00 97.81 272 HIS A O 1
ATOM 2219 N N . GLN A 1 273 ? -23.945 0.867 2.205 1.00 97.56 273 GLN A N 1
ATOM 2220 C CA . GLN A 1 273 ? -23.817 2.192 1.614 1.00 97.56 273 GLN A CA 1
ATOM 2221 C C . GLN A 1 273 ? -22.699 2.225 0.556 1.00 97.56 273 GLN A C 1
ATOM 2223 O O . GLN A 1 273 ? -21.667 1.566 0.724 1.00 97.56 273 GLN A O 1
ATOM 2228 N N . PRO A 1 274 ? -22.867 2.969 -0.553 1.00 98.12 274 PRO A N 1
ATOM 2229 C CA . PRO A 1 274 ? -21.787 3.185 -1.511 1.00 98.12 274 PRO A CA 1
ATOM 2230 C C . PRO A 1 274 ? -20.650 3.986 -0.870 1.00 98.12 274 PRO A C 1
ATOM 2232 O O . PRO A 1 274 ? -20.900 4.900 -0.086 1.00 98.12 274 PRO A O 1
ATOM 2235 N N . VAL A 1 275 ? -19.413 3.658 -1.241 1.00 98.00 275 VAL A N 1
ATOM 2236 C CA . VAL A 1 275 ? -18.213 4.390 -0.828 1.00 98.00 275 VAL A CA 1
ATOM 2237 C C . VAL A 1 275 ? -17.483 4.871 -2.074 1.00 98.00 275 VAL A C 1
ATOM 2239 O O . VAL A 1 275 ? -17.189 4.075 -2.971 1.00 98.00 275 VAL A O 1
ATOM 2242 N N . ALA A 1 276 ? -17.216 6.172 -2.160 1.00 96.38 276 ALA A N 1
ATOM 2243 C CA . ALA A 1 276 ? -16.605 6.767 -3.345 1.00 96.38 276 ALA A CA 1
ATOM 2244 C C . ALA A 1 276 ? -15.626 7.893 -3.005 1.00 96.38 276 ALA A C 1
ATOM 2246 O O . ALA A 1 276 ? -15.785 8.607 -2.017 1.00 96.38 276 ALA A O 1
ATOM 2247 N N . TYR A 1 277 ? -14.627 8.063 -3.873 1.00 94.25 277 TYR A N 1
ATOM 2248 C CA . TYR A 1 277 ? -13.726 9.213 -3.859 1.00 94.25 277 TYR A CA 1
ATOM 2249 C C . TYR A 1 277 ? -14.527 10.508 -4.041 1.00 94.25 277 TYR A C 1
ATOM 2251 O O . TYR A 1 277 ? -15.363 10.583 -4.945 1.00 94.25 277 TYR A O 1
ATOM 2259 N N . TYR A 1 278 ? -14.259 11.508 -3.201 1.00 94.56 278 TYR A N 1
ATOM 2260 C CA . TYR A 1 278 ? -14.862 12.836 -3.313 1.00 94.56 278 TYR A CA 1
ATOM 2261 C C . TYR A 1 278 ? -13.824 13.854 -3.791 1.00 94.56 278 TYR A C 1
ATOM 2263 O O . TYR A 1 278 ? -13.989 14.448 -4.857 1.00 94.56 278 TYR A O 1
ATOM 2271 N N . ASP A 1 279 ? -12.724 13.983 -3.050 1.00 93.06 279 ASP A N 1
ATOM 2272 C CA . ASP A 1 279 ? -11.549 14.776 -3.410 1.00 93.06 279 ASP A CA 1
ATOM 2273 C C . ASP A 1 279 ? -10.278 14.186 -2.760 1.00 93.06 279 ASP A C 1
ATOM 2275 O O . ASP A 1 279 ? -10.285 13.052 -2.281 1.00 93.06 279 ASP A O 1
ATOM 2279 N N . GLU A 1 280 ? -9.159 14.915 -2.785 1.00 87.38 280 GLU A N 1
ATOM 2280 C CA . GLU A 1 280 ? -7.870 14.444 -2.254 1.00 87.38 280 GLU A CA 1
ATOM 2281 C C . GLU A 1 280 ? -7.829 14.278 -0.726 1.00 87.38 280 GLU A C 1
ATOM 2283 O O . GLU A 1 280 ? -6.925 13.606 -0.226 1.00 87.38 280 GLU A O 1
ATOM 2288 N N . GLU A 1 281 ? -8.791 14.849 -0.005 1.00 92.31 281 GLU A N 1
ATOM 2289 C CA . GLU A 1 281 ? -8.862 14.849 1.459 1.00 92.31 281 GLU A CA 1
ATOM 2290 C C . GLU A 1 281 ? -10.162 14.227 1.980 1.00 92.31 281 GLU A C 1
ATOM 2292 O O . GLU A 1 281 ? -10.321 14.103 3.189 1.00 92.31 281 GLU A O 1
ATOM 2297 N N . HIS A 1 282 ? -11.080 13.797 1.106 1.00 94.94 282 HIS A N 1
ATOM 2298 C CA . HIS A 1 282 ? -12.388 13.284 1.508 1.00 94.94 282 HIS A CA 1
ATOM 2299 C C . HIS A 1 282 ? -12.878 12.100 0.669 1.00 94.94 282 HIS A C 1
ATOM 2301 O O . HIS A 1 282 ? -12.590 11.938 -0.523 1.00 94.94 282 HIS A O 1
ATOM 2307 N N . ILE A 1 283 ? -13.734 11.303 1.300 1.00 96.75 283 ILE A N 1
ATOM 2308 C CA . ILE A 1 283 ? -14.556 10.264 0.682 1.00 96.75 283 ILE A CA 1
ATOM 2309 C C . ILE A 1 283 ? -16.031 10.518 0.985 1.00 96.75 283 ILE A C 1
ATOM 2311 O O . ILE A 1 283 ? -16.385 11.290 1.873 1.00 96.75 283 ILE A O 1
ATOM 2315 N N . THR A 1 284 ? -16.900 9.825 0.261 1.00 97.81 284 THR A N 1
ATOM 2316 C CA . THR A 1 284 ? -18.317 9.705 0.607 1.00 97.81 284 THR A CA 1
ATOM 2317 C C . THR A 1 284 ? -18.611 8.306 1.119 1.00 97.81 284 THR A C 1
ATOM 2319 O O . THR A 1 284 ? -18.098 7.332 0.567 1.00 97.81 284 THR A O 1
ATOM 2322 N N . ILE A 1 285 ? -19.434 8.212 2.160 1.00 97.44 285 ILE A N 1
ATOM 2323 C CA . ILE A 1 285 ? -20.034 6.969 2.653 1.00 97.44 285 ILE A CA 1
ATOM 2324 C C . ILE A 1 285 ? -21.545 7.218 2.695 1.00 97.44 285 ILE A C 1
ATOM 2326 O O . ILE A 1 285 ? -22.041 7.985 3.521 1.00 97.44 285 ILE A O 1
ATOM 2330 N N . GLY A 1 286 ? -22.269 6.662 1.722 1.00 95.81 286 GLY A N 1
ATOM 2331 C CA . GLY A 1 286 ? -23.654 7.049 1.465 1.00 95.81 286 GLY A CA 1
ATOM 2332 C C . GLY A 1 286 ? -23.747 8.526 1.074 1.00 95.81 286 GLY A C 1
ATOM 2333 O O . GLY A 1 286 ? -23.147 8.950 0.089 1.00 95.81 286 GLY A O 1
ATOM 2334 N N . GLU A 1 287 ? -24.495 9.307 1.849 1.00 94.38 287 GLU A N 1
ATOM 2335 C CA . GLU A 1 287 ? -24.630 10.760 1.660 1.00 94.38 287 GLU A CA 1
ATOM 2336 C C . GLU A 1 287 ? -23.638 11.570 2.516 1.00 94.38 287 GLU A C 1
ATOM 2338 O O . GLU A 1 287 ? -23.548 12.790 2.372 1.00 94.38 287 GLU A O 1
ATOM 2343 N N . ARG A 1 288 ? -22.882 10.913 3.408 1.00 95.19 288 ARG A N 1
ATOM 2344 C CA . ARG A 1 288 ? -21.951 11.575 4.327 1.00 95.19 288 ARG A CA 1
ATOM 2345 C C . ARG A 1 288 ? -20.608 11.819 3.648 1.00 95.19 288 ARG A C 1
ATOM 2347 O O . ARG A 1 288 ? -20.038 10.899 3.068 1.00 95.19 288 ARG A O 1
ATOM 2354 N N . ILE A 1 289 ? -20.080 13.033 3.784 1.00 97.12 289 ILE A N 1
ATOM 2355 C CA . ILE A 1 289 ? -18.693 13.366 3.438 1.00 97.12 289 ILE A CA 1
ATOM 2356 C C . ILE A 1 289 ? -17.826 13.112 4.673 1.00 97.12 289 ILE A C 1
ATOM 2358 O O . ILE A 1 289 ? -18.151 13.578 5.764 1.00 97.12 289 ILE A O 1
ATOM 2362 N N . VAL A 1 290 ? -16.746 12.356 4.501 1.00 95.06 290 VAL A N 1
ATOM 2363 C CA . VAL A 1 290 ? -15.829 11.942 5.567 1.00 95.06 290 VAL A CA 1
ATOM 2364 C C . VAL A 1 290 ? -14.415 12.327 5.142 1.00 95.06 290 VAL A C 1
ATOM 2366 O O . VAL A 1 290 ? -13.991 11.964 4.046 1.00 95.06 290 VAL A O 1
ATOM 2369 N N . GLU A 1 291 ? -13.698 13.082 5.979 1.00 92.69 291 GLU A N 1
ATOM 2370 C CA . GLU A 1 291 ? -12.267 13.372 5.775 1.00 92.69 291 GLU A CA 1
ATOM 2371 C C . GLU A 1 291 ? -11.491 12.055 5.653 1.00 92.69 291 GLU A C 1
ATOM 2373 O O . GLU A 1 291 ? -11.877 11.077 6.262 1.00 92.69 291 GLU A O 1
ATOM 2378 N N . CYS A 1 292 ? -10.443 11.949 4.850 1.00 91.19 292 CYS A N 1
ATOM 2379 C CA . CYS A 1 292 ? -9.697 10.706 4.693 1.00 91.19 292 CYS A CA 1
ATOM 2380 C C . CYS A 1 292 ? -8.348 10.981 4.022 1.00 91.19 292 CYS A C 1
ATOM 2382 O O . CYS A 1 292 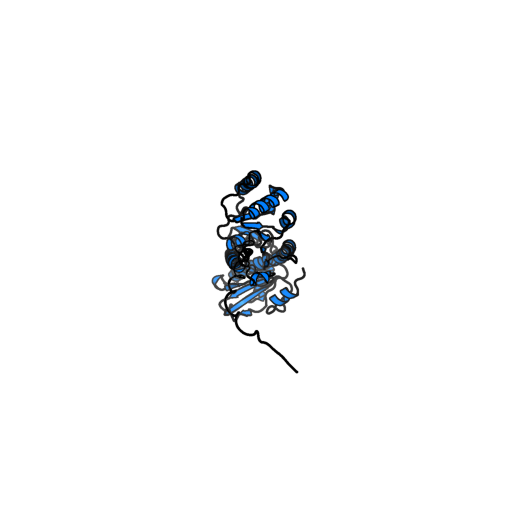? -8.291 11.404 2.871 1.00 91.19 292 CYS A O 1
ATOM 2384 N N . GLY A 1 293 ? -7.240 10.622 4.680 1.00 86.12 293 GLY A N 1
ATOM 2385 C CA . GLY A 1 293 ? -5.884 10.834 4.144 1.00 86.12 293 GLY A CA 1
ATOM 2386 C C . GLY A 1 293 ? -5.482 9.915 2.975 1.00 86.12 293 GLY A C 1
ATOM 2387 O O . GLY A 1 293 ? -4.387 10.048 2.415 1.00 86.12 293 GLY A O 1
ATOM 2388 N N . GLY A 1 294 ? -6.322 8.938 2.616 1.00 88.12 294 GLY A N 1
ATOM 2389 C CA . GLY A 1 294 ? -6.098 8.007 1.503 1.00 88.12 294 GLY A CA 1
ATOM 2390 C C . GLY A 1 294 ? -7.370 7.689 0.707 1.00 88.12 294 GLY A C 1
ATOM 2391 O O . GLY A 1 294 ? -7.746 6.519 0.622 1.00 88.12 294 GLY A O 1
ATOM 2392 N N . PRO A 1 295 ? -8.035 8.680 0.094 1.00 90.25 295 PRO A N 1
ATOM 2393 C CA . PRO A 1 295 ? -9.409 8.548 -0.408 1.00 90.25 295 PRO A CA 1
ATOM 2394 C C . PRO A 1 295 ? -9.570 7.553 -1.570 1.00 90.25 295 PRO A C 1
ATOM 2396 O O . PRO A 1 295 ? -10.660 7.055 -1.832 1.00 90.25 295 PRO A O 1
ATOM 2399 N N . ARG A 1 296 ? -8.471 7.195 -2.247 1.00 89.88 296 ARG A N 1
ATOM 2400 C CA . ARG A 1 296 ? -8.444 6.187 -3.326 1.00 89.88 296 ARG A CA 1
ATOM 2401 C C . ARG A 1 296 ? -8.255 4.745 -2.829 1.00 89.88 296 ARG A C 1
ATOM 2403 O O . ARG A 1 296 ? -8.297 3.809 -3.628 1.00 89.88 296 ARG A O 1
ATOM 2410 N N . LEU A 1 297 ? -8.036 4.554 -1.527 1.00 91.69 297 LEU A N 1
ATOM 2411 C CA . LEU A 1 297 ? -7.784 3.263 -0.884 1.00 91.69 297 LEU A CA 1
ATOM 2412 C C . LEU A 1 297 ? -9.006 2.828 -0.064 1.00 91.69 297 LEU A C 1
ATOM 2414 O O . LEU A 1 297 ? -8.901 2.597 1.134 1.00 91.69 297 LEU A O 1
ATOM 2418 N N . GLN A 1 298 ? -10.167 2.739 -0.707 1.00 94.38 298 GLN A N 1
ATOM 2419 C CA . GLN A 1 298 ? -11.418 2.339 -0.060 1.00 94.38 298 GLN A CA 1
ATOM 2420 C C . GLN A 1 298 ? -12.035 1.123 -0.752 1.00 94.38 298 GLN A C 1
ATOM 2422 O O . GLN A 1 298 ? -11.705 0.811 -1.906 1.00 94.38 298 GLN A O 1
ATOM 2427 N N . VAL A 1 299 ? -12.926 0.422 -0.046 1.00 96.44 299 VAL A N 1
ATOM 2428 C CA . VAL A 1 299 ? -13.895 -0.452 -0.720 1.00 96.44 299 VAL A CA 1
ATOM 2429 C C . VAL A 1 299 ? -14.914 0.392 -1.488 1.00 96.44 299 VAL A C 1
ATOM 2431 O O . VAL A 1 299 ? -14.990 1.602 -1.306 1.00 96.44 299 VAL A O 1
ATOM 2434 N N . THR A 1 300 ? -15.685 -0.233 -2.376 1.00 96.81 300 THR A N 1
ATOM 2435 C CA . THR A 1 300 ? -16.721 0.464 -3.159 1.00 96.81 300 THR A CA 1
ATOM 2436 C C . THR A 1 300 ? -18.079 0.494 -2.467 1.00 96.81 300 THR A C 1
ATOM 2438 O O . THR A 1 300 ? -18.959 1.268 -2.844 1.00 96.81 300 THR A O 1
ATOM 2441 N N . ASN A 1 301 ? -18.281 -0.373 -1.477 1.00 98.12 301 ASN A N 1
ATOM 2442 C CA . ASN A 1 301 ? -19.508 -0.459 -0.705 1.00 98.12 301 ASN A CA 1
ATOM 2443 C C . ASN A 1 301 ? -19.205 -0.993 0.698 1.00 98.12 301 ASN A C 1
ATOM 2445 O O . ASN A 1 301 ? -18.363 -1.879 0.839 1.00 98.12 301 ASN A O 1
ATOM 2449 N N . THR A 1 302 ? -19.904 -0.509 1.725 1.00 98.12 302 THR A N 1
ATOM 2450 C CA . THR A 1 302 ? -19.652 -0.930 3.112 1.00 98.12 302 THR A CA 1
ATOM 2451 C C . THR A 1 302 ? -19.848 -2.433 3.324 1.00 98.12 302 THR A C 1
ATOM 2453 O O . THR A 1 302 ? -19.104 -3.027 4.098 1.00 98.12 302 THR A O 1
ATOM 2456 N N . ARG A 1 303 ? -20.722 -3.090 2.545 1.00 97.25 303 ARG A N 1
ATOM 2457 C CA . ARG A 1 303 ? -20.924 -4.554 2.569 1.00 97.25 303 ARG A CA 1
ATOM 2458 C C . ARG A 1 303 ? -19.685 -5.373 2.195 1.00 97.25 303 ARG A C 1
ATOM 2460 O O . ARG A 1 303 ? -19.640 -6.578 2.434 1.00 97.25 303 ARG A O 1
ATOM 2467 N N . ASP A 1 304 ? -18.721 -4.751 1.516 1.00 97.56 304 ASP A N 1
ATOM 2468 C CA . ASP A 1 304 ? -17.485 -5.413 1.105 1.00 97.56 304 ASP A CA 1
ATOM 2469 C C . ASP A 1 304 ? -16.538 -5.595 2.307 1.00 97.56 304 ASP A C 1
ATOM 2471 O O . ASP A 1 304 ? -15.584 -6.364 2.210 1.00 97.56 304 ASP A O 1
ATOM 2475 N N . ILE A 1 305 ? -16.802 -4.926 3.440 1.00 97.94 305 ILE A N 1
ATOM 2476 C CA . ILE A 1 305 ? -16.116 -5.144 4.717 1.00 97.94 305 ILE A CA 1
ATOM 2477 C C . ILE A 1 305 ? -16.634 -6.449 5.328 1.00 97.94 305 ILE A C 1
ATOM 2479 O O . ILE A 1 305 ? -17.800 -6.569 5.693 1.00 97.94 305 ILE A O 1
ATOM 2483 N N . GLN A 1 306 ? -15.754 -7.441 5.456 1.00 95.81 306 GLN A N 1
ATOM 2484 C CA . GLN A 1 306 ? -16.110 -8.776 5.935 1.00 95.81 306 GLN A CA 1
ATOM 2485 C C . GLN A 1 306 ? -15.399 -9.114 7.241 1.00 95.81 306 GLN A C 1
ATOM 2487 O O . GLN A 1 306 ? -14.266 -8.699 7.469 1.00 95.81 306 GLN A O 1
ATOM 2492 N N . ASN A 1 307 ? -16.046 -9.947 8.063 1.00 96.00 307 ASN A N 1
ATOM 2493 C CA . ASN A 1 307 ? -15.497 -10.456 9.327 1.00 96.00 307 ASN A CA 1
ATOM 2494 C C . ASN A 1 307 ? -15.004 -9.333 10.259 1.00 96.00 307 ASN A C 1
ATOM 2496 O O . ASN A 1 307 ? -13.973 -9.477 10.910 1.00 96.00 307 ASN A O 1
ATOM 2500 N N . PHE A 1 308 ? -15.722 -8.208 10.288 1.00 97.56 308 PHE A N 1
ATOM 2501 C CA . PHE A 1 308 ? -15.361 -7.086 11.140 1.00 97.56 308 PHE A CA 1
ATOM 2502 C C . PHE A 1 308 ? -15.607 -7.398 12.622 1.00 97.56 308 PHE A C 1
ATOM 2504 O O . PHE A 1 308 ? -16.701 -7.835 12.998 1.00 97.56 308 PHE A O 1
ATOM 2511 N N . ALA A 1 309 ? -14.602 -7.144 13.458 1.00 96.56 309 ALA A N 1
ATOM 2512 C CA . ALA A 1 309 ? -14.702 -7.215 14.912 1.00 96.56 309 ALA A CA 1
ATOM 2513 C C . ALA A 1 309 ? -13.646 -6.334 15.592 1.00 96.56 309 ALA A C 1
ATOM 2515 O O . ALA A 1 309 ? -12.532 -6.179 15.087 1.00 96.56 309 ALA A O 1
ATOM 2516 N N . PHE A 1 310 ? -13.968 -5.828 16.778 1.00 96.62 310 PHE A N 1
ATOM 2517 C CA . PHE A 1 310 ? -13.010 -5.242 17.702 1.00 96.62 310 PHE A CA 1
ATOM 2518 C C . PHE A 1 310 ? -12.482 -6.278 18.692 1.00 96.62 310 PHE A C 1
ATOM 2520 O O . PHE A 1 310 ? -13.179 -7.206 19.118 1.00 96.62 310 PHE A O 1
ATOM 2527 N N . ILE A 1 311 ? -11.245 -6.059 19.130 1.00 94.69 311 ILE A N 1
ATOM 2528 C CA . ILE A 1 311 ? -10.758 -6.643 20.378 1.00 94.69 311 ILE A CA 1
ATOM 2529 C C . ILE A 1 311 ? -11.503 -5.983 21.530 1.00 94.69 311 ILE A C 1
ATOM 2531 O O . ILE A 1 311 ? -11.560 -4.762 21.620 1.00 94.69 311 ILE A O 1
ATOM 2535 N N . LYS A 1 312 ? -12.098 -6.808 22.396 1.00 91.19 312 LYS A N 1
ATOM 2536 C CA . LYS A 1 312 ? -13.074 -6.389 23.417 1.00 91.19 312 LYS A CA 1
ATOM 2537 C C . LYS A 1 312 ? -12.472 -5.602 24.584 1.00 91.19 312 LYS A C 1
ATOM 2539 O O . LYS A 1 312 ? -13.180 -5.282 25.531 1.00 91.19 312 LYS A O 1
ATOM 2544 N N . GLU A 1 313 ? -11.184 -5.295 24.517 1.00 90.62 313 GLU A N 1
ATOM 2545 C CA . GLU A 1 313 ? -10.458 -4.500 25.496 1.00 90.62 313 GLU A CA 1
ATOM 2546 C C . GLU A 1 313 ? -9.480 -3.550 24.798 1.00 90.62 313 GLU A C 1
ATOM 2548 O O . GLU A 1 313 ? -8.902 -3.878 23.758 1.00 90.62 313 GLU A O 1
ATOM 2553 N N . LEU A 1 314 ? -9.268 -2.376 25.399 1.00 93.56 314 LEU A N 1
ATOM 2554 C CA . LEU A 1 314 ? -8.208 -1.463 24.982 1.00 93.56 314 LEU A CA 1
ATOM 2555 C C . LEU A 1 314 ? -6.853 -2.015 25.439 1.00 93.56 314 LEU A C 1
ATOM 2557 O O . LEU A 1 314 ? -6.501 -1.935 26.618 1.00 93.56 314 LEU A O 1
ATOM 2561 N N . MET A 1 315 ? -6.067 -2.544 24.502 1.00 93.25 315 MET A N 1
ATOM 2562 C CA . MET A 1 315 ? -4.750 -3.106 24.806 1.00 93.25 315 MET A CA 1
ATOM 2563 C C . MET A 1 315 ? -3.743 -1.995 25.112 1.00 93.25 315 MET A C 1
ATOM 2565 O O . MET A 1 315 ? -3.587 -1.054 24.339 1.00 93.25 315 MET A O 1
ATOM 2569 N N . TYR A 1 316 ? -3.020 -2.099 26.225 1.00 94.88 316 TYR A N 1
ATOM 2570 C CA . TYR A 1 316 ? -2.020 -1.094 26.584 1.00 94.88 316 TYR A CA 1
ATOM 2571 C C . TYR A 1 316 ? -0.664 -1.374 25.920 1.00 94.88 316 TYR A C 1
ATOM 2573 O O . TYR A 1 316 ? -0.015 -2.382 26.211 1.00 94.88 316 TYR A O 1
ATOM 2581 N N . ASP A 1 317 ? -0.204 -0.454 25.073 1.00 94.12 317 ASP A N 1
ATOM 2582 C CA . ASP A 1 317 ? 1.135 -0.482 24.485 1.00 94.12 317 ASP A CA 1
ATOM 2583 C C . ASP A 1 317 ? 2.123 0.242 25.410 1.00 94.12 317 ASP A C 1
ATOM 2585 O O . ASP A 1 317 ? 2.095 1.466 25.551 1.00 94.12 317 ASP A O 1
ATOM 2589 N N . LYS A 1 318 ? 3.025 -0.524 26.031 1.00 93.50 318 LYS A N 1
ATOM 2590 C CA . LYS A 1 318 ? 4.014 -0.010 26.992 1.00 93.50 318 LYS A CA 1
ATOM 2591 C C . LYS A 1 318 ? 5.072 0.885 26.350 1.00 93.50 318 LYS A C 1
ATOM 2593 O O . LYS A 1 318 ? 5.587 1.768 27.035 1.00 93.50 318 LYS A O 1
ATOM 2598 N N . ASP A 1 319 ? 5.395 0.664 25.078 1.00 92.81 319 ASP A N 1
ATOM 2599 C CA . ASP A 1 319 ? 6.474 1.386 24.401 1.00 92.81 319 ASP A CA 1
ATOM 2600 C C . ASP A 1 319 ? 6.015 2.790 24.016 1.00 92.81 319 ASP A C 1
ATOM 2602 O O . ASP A 1 319 ? 6.705 3.777 24.279 1.00 92.81 319 ASP A O 1
ATOM 2606 N N . SER A 1 320 ? 4.812 2.889 23.446 1.00 93.25 320 SER A N 1
ATOM 2607 C CA . SER A 1 320 ? 4.210 4.181 23.105 1.00 93.25 320 SER A CA 1
ATOM 2608 C C . SER A 1 320 ? 3.403 4.815 24.241 1.00 93.25 320 SER A C 1
ATOM 2610 O O . SER A 1 320 ? 3.049 5.987 24.138 1.00 93.25 320 SER A O 1
ATOM 2612 N N . LYS A 1 321 ? 3.152 4.076 25.332 1.00 95.25 321 LYS A N 1
ATOM 2613 C CA . LYS A 1 321 ? 2.315 4.473 26.478 1.00 95.25 321 LYS A CA 1
ATOM 2614 C C . LYS A 1 321 ? 0.890 4.860 26.069 1.00 95.25 321 LYS A C 1
ATOM 2616 O O . LYS A 1 321 ? 0.364 5.853 26.560 1.00 95.25 321 LYS A O 1
ATOM 2621 N N . THR A 1 322 ? 0.280 4.080 25.181 1.00 96.06 322 THR A N 1
ATOM 2622 C CA . THR A 1 322 ? -1.063 4.350 24.641 1.00 96.06 322 THR A CA 1
ATOM 2623 C C . THR A 1 322 ? -2.033 3.205 24.891 1.00 96.06 322 THR A C 1
ATOM 2625 O O . THR A 1 322 ? -1.627 2.058 25.088 1.00 96.06 322 THR A O 1
ATOM 2628 N N . HIS A 1 323 ? -3.326 3.518 24.861 1.00 96.19 323 HIS A N 1
ATOM 2629 C CA . HIS A 1 323 ? -4.404 2.532 24.869 1.00 96.19 323 HIS A CA 1
ATOM 2630 C C . HIS A 1 323 ? -4.850 2.269 23.427 1.00 96.19 323 HIS A C 1
ATOM 2632 O O . HIS A 1 323 ? -5.186 3.196 22.701 1.00 96.19 323 HIS A O 1
ATOM 2638 N N . CYS A 1 324 ? -4.809 1.016 22.988 1.00 95.81 324 CYS A N 1
ATOM 2639 C CA . CYS A 1 324 ? -5.021 0.630 21.598 1.00 95.81 324 CYS A CA 1
ATOM 2640 C C . CYS A 1 324 ? -6.418 0.035 21.408 1.00 95.81 324 CYS A C 1
ATOM 2642 O O . CYS A 1 324 ? -6.694 -1.049 21.923 1.00 95.81 324 CYS A O 1
ATOM 2644 N N . LEU A 1 325 ? -7.261 0.695 20.612 1.00 96.88 325 LEU A N 1
ATOM 2645 C CA . LEU A 1 325 ? -8.446 0.069 20.023 1.00 96.88 325 LEU A CA 1
ATOM 2646 C C . LEU A 1 325 ? -8.028 -0.636 18.735 1.00 96.88 325 LEU A C 1
ATOM 2648 O O . LEU A 1 325 ? -7.437 -0.013 17.854 1.00 96.88 325 LEU A O 1
ATOM 2652 N N . ILE A 1 326 ? -8.330 -1.928 18.628 1.00 96.19 326 ILE A N 1
ATOM 2653 C CA . ILE A 1 326 ? -7.883 -2.770 17.514 1.00 96.19 326 ILE A CA 1
ATOM 2654 C C . ILE A 1 326 ? -9.101 -3.308 16.773 1.00 96.19 326 ILE A C 1
ATOM 2656 O O . ILE A 1 326 ? -9.830 -4.140 17.315 1.00 96.19 326 ILE A O 1
ATOM 2660 N N . GLY A 1 327 ? -9.293 -2.851 15.536 1.00 96.50 327 GLY A N 1
ATOM 2661 C CA . GLY A 1 327 ? -10.304 -3.369 14.614 1.00 96.50 327 GLY A CA 1
ATOM 2662 C C . GLY A 1 327 ? -9.695 -4.376 13.642 1.00 96.50 327 GLY A C 1
ATOM 2663 O O . GLY A 1 327 ? -8.630 -4.133 13.076 1.00 96.50 327 GLY A O 1
ATOM 2664 N N . ILE A 1 328 ? -10.359 -5.509 13.432 1.00 95.56 328 ILE A N 1
ATOM 2665 C CA . ILE A 1 328 ? -9.923 -6.607 12.561 1.00 95.56 328 ILE A CA 1
ATOM 2666 C C . ILE A 1 328 ? -10.989 -6.853 11.487 1.00 95.56 328 ILE A C 1
ATOM 2668 O O . ILE A 1 328 ? -12.176 -6.749 11.767 1.00 95.56 328 ILE A O 1
ATOM 2672 N N . VAL A 1 329 ? -10.564 -7.174 10.260 1.00 94.88 329 VAL A N 1
ATOM 2673 C CA . VAL A 1 329 ? -11.419 -7.482 9.088 1.00 94.88 329 VAL A CA 1
ATOM 2674 C C . VAL A 1 329 ? -11.145 -8.893 8.549 1.00 94.88 329 VAL A C 1
ATOM 2676 O O . VAL A 1 329 ? -11.056 -9.143 7.346 1.00 94.88 329 VAL A O 1
ATOM 2679 N N . ASP A 1 330 ? -10.915 -9.822 9.470 1.00 90.56 330 ASP A N 1
ATOM 2680 C CA . ASP A 1 330 ? -10.541 -11.210 9.215 1.00 90.56 330 ASP A CA 1
ATOM 2681 C C . ASP A 1 330 ? -11.037 -12.098 10.366 1.00 90.56 330 ASP A C 1
ATOM 2683 O O . ASP A 1 330 ? -11.373 -11.623 11.445 1.00 90.56 330 ASP A O 1
ATOM 2687 N N . LYS A 1 331 ? -11.102 -13.407 10.138 1.00 84.62 331 LYS A N 1
ATOM 2688 C CA . LYS A 1 331 ? -11.683 -14.388 11.061 1.00 84.62 331 LYS A CA 1
ATOM 2689 C C . LYS A 1 331 ? -10.795 -14.702 12.261 1.00 84.62 331 LYS A C 1
ATOM 2691 O O . LYS A 1 331 ? -11.291 -15.189 13.272 1.00 84.62 331 LYS A O 1
ATOM 2696 N N . ASN A 1 332 ? -9.486 -14.492 12.147 1.00 79.44 332 ASN A N 1
ATOM 2697 C CA . ASN A 1 332 ? -8.555 -14.807 13.221 1.00 79.44 332 ASN A CA 1
ATOM 2698 C C . ASN A 1 332 ? -8.433 -13.618 14.183 1.00 79.44 332 ASN A C 1
ATOM 2700 O O . ASN A 1 332 ? -7.822 -12.615 13.822 1.00 79.44 332 ASN A O 1
ATOM 2704 N N . CYS A 1 333 ? -8.954 -13.746 15.404 1.00 76.00 333 CYS A N 1
ATOM 2705 C CA . CYS A 1 333 ? -8.831 -12.740 16.471 1.00 76.00 333 CYS A CA 1
ATOM 2706 C C . CYS A 1 333 ? -8.218 -13.306 17.767 1.00 76.00 333 CYS A C 1
ATOM 2708 O O . CYS A 1 333 ? -8.146 -12.598 18.765 1.00 76.00 333 CYS A O 1
ATOM 2710 N N . GLU A 1 334 ? -7.786 -14.572 17.778 1.00 74.06 334 GLU A N 1
ATOM 2711 C CA . GLU A 1 334 ? -7.471 -15.291 19.023 1.00 74.06 334 GLU A CA 1
ATOM 2712 C C . GLU A 1 334 ? -6.103 -14.930 19.617 1.00 74.06 334 GLU A C 1
ATOM 2714 O O . GLU A 1 334 ? -5.942 -14.933 20.834 1.00 74.06 334 GLU A O 1
ATOM 2719 N N . ASN A 1 335 ? -5.102 -14.621 18.783 1.00 85.19 335 ASN A N 1
ATOM 2720 C CA . ASN A 1 335 ? -3.742 -14.320 19.242 1.00 85.19 335 ASN A CA 1
ATOM 2721 C C . ASN A 1 335 ? -3.201 -13.039 18.603 1.00 85.19 335 ASN A C 1
ATOM 2723 O O . ASN A 1 335 ? -2.357 -13.059 17.704 1.00 85.19 335 ASN A O 1
ATOM 2727 N N . ILE A 1 336 ? -3.722 -11.911 19.077 1.00 88.31 336 ILE A N 1
ATOM 2728 C CA . ILE A 1 336 ? -3.352 -10.584 18.580 1.00 88.31 336 ILE A CA 1
ATOM 2729 C C . ILE A 1 336 ? -1.885 -10.260 18.857 1.00 88.31 336 ILE A C 1
ATOM 2731 O O . ILE A 1 336 ? -1.202 -9.758 17.965 1.00 88.31 336 ILE A O 1
ATOM 2735 N N . GLU A 1 337 ? -1.366 -10.632 20.028 1.00 88.06 337 GLU A N 1
ATOM 2736 C CA . GLU A 1 337 ? 0.034 -10.385 20.396 1.00 88.06 337 GLU A CA 1
ATOM 2737 C C . GLU A 1 337 ? 1.033 -11.082 19.453 1.00 88.06 337 GLU A C 1
ATOM 2739 O O . GLU A 1 337 ? 2.097 -10.535 19.168 1.00 88.06 337 GLU A O 1
ATOM 2744 N N . ASN A 1 338 ? 0.692 -12.259 18.911 1.00 87.38 338 ASN A N 1
ATOM 2745 C CA . ASN A 1 338 ? 1.556 -13.021 18.000 1.00 87.38 338 ASN A CA 1
ATOM 2746 C C . ASN A 1 338 ? 1.084 -13.007 16.532 1.00 87.38 338 ASN A C 1
ATOM 2748 O O . ASN A 1 338 ? 1.526 -13.823 15.713 1.00 87.38 338 ASN A O 1
ATOM 2752 N N . ARG A 1 339 ? 0.187 -12.084 16.173 1.00 87.25 339 ARG A N 1
ATOM 2753 C CA . ARG A 1 339 ? -0.485 -12.047 14.864 1.00 87.25 339 ARG A CA 1
ATOM 2754 C C . ARG A 1 339 ? 0.477 -11.974 13.678 1.00 87.25 339 ARG A C 1
ATOM 2756 O O . ARG A 1 339 ? 0.286 -12.663 12.678 1.00 87.25 339 ARG A O 1
ATOM 2763 N N . ASN A 1 340 ? 1.540 -11.177 13.791 1.00 84.81 340 ASN A N 1
ATOM 2764 C CA . ASN A 1 340 ? 2.534 -11.032 12.722 1.00 84.81 340 ASN A CA 1
ATOM 2765 C C . ASN A 1 340 ? 3.256 -12.352 12.418 1.00 84.81 340 ASN A C 1
ATOM 2767 O O . ASN A 1 340 ? 3.471 -12.678 11.251 1.00 84.81 340 ASN A O 1
ATOM 2771 N N . THR A 1 341 ? 3.584 -13.130 13.452 1.00 84.75 341 THR A N 1
ATOM 2772 C CA . THR A 1 341 ? 4.211 -14.450 13.307 1.00 84.75 341 THR A CA 1
ATOM 2773 C C . THR A 1 341 ? 3.244 -15.449 12.691 1.00 84.75 341 THR A C 1
ATOM 2775 O O . THR A 1 341 ? 3.626 -16.190 11.789 1.00 84.75 341 THR A O 1
ATOM 2778 N N . GLN A 1 342 ? 1.986 -15.465 13.147 1.00 83.12 342 GLN A N 1
ATOM 2779 C CA . GLN A 1 342 ? 0.967 -16.354 12.589 1.00 83.12 342 GLN A CA 1
ATOM 2780 C C . GLN A 1 342 ? 0.806 -16.118 11.093 1.00 83.12 342 GLN A C 1
ATOM 2782 O O . GLN A 1 342 ? 0.911 -17.066 10.321 1.00 83.12 342 GLN A O 1
ATOM 2787 N N . TYR A 1 343 ? 0.650 -14.863 10.672 1.00 79.81 343 TYR A N 1
ATOM 2788 C CA . TYR A 1 343 ? 0.531 -14.537 9.255 1.00 79.81 343 TYR A CA 1
ATOM 2789 C C . TYR A 1 343 ? 1.792 -14.925 8.477 1.00 79.81 343 TYR A C 1
ATOM 2791 O O . TYR A 1 343 ? 1.700 -15.484 7.391 1.00 79.81 343 TYR A O 1
ATOM 2799 N N . PHE A 1 344 ? 2.982 -14.675 9.033 1.00 79.56 344 PHE A N 1
ATOM 2800 C CA . PHE A 1 344 ? 4.234 -15.070 8.387 1.00 79.56 344 PHE A CA 1
ATOM 2801 C C . PHE A 1 344 ? 4.319 -16.585 8.135 1.00 79.56 344 PHE A C 1
ATOM 2803 O O . PHE A 1 344 ? 4.825 -16.998 7.097 1.00 79.56 344 PHE A O 1
ATOM 2810 N N . LEU A 1 345 ? 3.813 -17.407 9.060 1.00 81.94 345 LEU A N 1
ATOM 2811 C CA . LEU A 1 345 ? 3.865 -18.870 8.969 1.00 81.94 345 LEU A CA 1
ATOM 2812 C C . LEU A 1 345 ? 2.717 -19.491 8.163 1.00 81.94 345 LEU A C 1
ATOM 2814 O O . LEU A 1 345 ? 2.882 -20.584 7.633 1.00 81.94 345 LEU A O 1
ATOM 2818 N N . THR A 1 346 ? 1.558 -18.834 8.112 1.00 76.25 346 THR A N 1
ATOM 2819 C CA . THR A 1 346 ? 0.308 -19.400 7.567 1.00 76.25 346 THR A CA 1
ATOM 2820 C C . THR A 1 346 ? -0.136 -18.758 6.260 1.00 76.25 346 THR A C 1
ATOM 2822 O O . THR A 1 346 ? -1.237 -19.033 5.796 1.00 76.25 346 THR A O 1
ATOM 2825 N N . ARG A 1 347 ? 0.702 -17.909 5.653 1.00 69.00 347 ARG A N 1
ATOM 2826 C CA . ARG A 1 347 ? 0.410 -17.313 4.349 1.00 69.00 347 ARG A CA 1
ATOM 2827 C C . ARG A 1 347 ? 0.308 -18.413 3.291 1.00 69.00 347 ARG A C 1
ATOM 2829 O O . ARG A 1 347 ? 1.326 -18.914 2.818 1.00 69.00 347 ARG A O 1
ATOM 2836 N N . GLU A 1 348 ? -0.918 -18.785 2.947 1.00 60.06 348 GLU A N 1
ATOM 2837 C CA . GLU A 1 348 ? -1.202 -19.574 1.753 1.00 60.06 348 GLU A CA 1
ATOM 2838 C C . GLU A 1 348 ? -0.950 -18.678 0.526 1.00 60.06 348 GLU A C 1
ATOM 2840 O O . GLU A 1 348 ? -1.285 -17.491 0.552 1.00 60.06 348 GLU A O 1
ATOM 2845 N N . LEU A 1 349 ? -0.236 -19.220 -0.466 1.00 51.44 349 LEU A N 1
ATOM 2846 C CA . LEU A 1 349 ? 0.140 -18.553 -1.719 1.00 51.44 349 LEU A CA 1
ATOM 2847 C C . LEU A 1 349 ? -0.850 -18.860 -2.836 1.00 51.44 349 LEU A C 1
ATOM 2849 O O . LEU A 1 349 ? -1.361 -20.007 -2.855 1.00 51.44 349 LEU A O 1
#

Nearest PDB structures (foldseek):
  2z83-assembly1_A  TM=3.197E-01  e=1.063E+00  Japanese encephalitis virus
  7wd4-assembly1_A  TM=3.389E-01  e=2.445E+00  Ilheus virus
  7oj4-assembly1_A  TM=3.513E-01  e=3.708E+00  Tick-borne encephalitis virus
  8grb-assembly3_K  TM=1.876E-01  e=8.037E+00  Homo sapiens

Mean predicted aligned error: 9.73 Å

Secondary structure (DSSP, 8-state):
--------S---SS-SSSSSSSSSSSS-S---------HHHHS--EEEEE--SSHHHHHHHHHHHHHHH--TT--EEEEE--TTSSHHHHHHHHSTTPPPSEETTEE-HHHHHHHHHHHHH----S-SEEEEEHHHHTTTS-HHHHHHHHHHHHHTT-EEEEETHHHHHHHHTS--SEEEEESSEEEEE--BTTB--HHHHHHHHHHHHHHHHHHHHHHHHHHHHHHHHH---GGGEEEEEETTEEEEEESS-----HHHHHHHHHHHHHTT-BEEE-SSSEEEETTEEEE-S-TTSS-SBGGG--SEEE-SS-EEETTTTEEEEEEEESS--S-STTHHHHHHHH---

Foldseek 3Di:
DYDDDDDDDDDDDPPPDDPPPPVPPPPPDDPPPPPVPPVVLVPFFKDKDFCDFFLVVLLQVLLVCLVPHPDPQFAFEEEAEDPLLNRVSSCCSVPPPADACDDPPDHDVVVLVVLVVCLVVVDDDPDQEEEEEPVVNVVPDDLLSVLSSSVSCVVVVHHYYYYPCLVNDVSVVHDGCWYWYTASMTMIGGQDVVDDRNVVSNVVRHVQNLLQQLQQQLVQLLQVCCCPPVVDHPVQFDWDDDRSHTKTWGLDDDDDQQVVSQVSSVVLLVVFFFWAQDDCQWIDGHNDITGGSRSSSHDGTSVSQAPWDWDRAQDQDPVSRTGMIMIHSDNDDPCRVCRVVCCVVPVDD

Organism: Prevotella intermedia (NCBI:txid28131)